Protein AF-A0AAD6XAU4-F1 (afdb_monomer)

Mean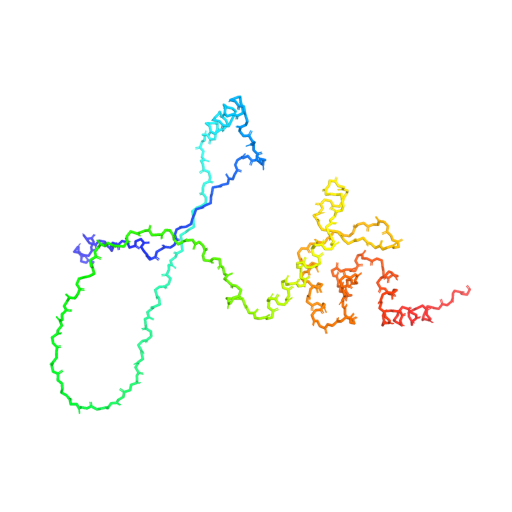 predicted aligned error: 19.57 Å

Structure (mmCIF, N/CA/C/O backbone):
data_AF-A0AAD6XAU4-F1
#
_entry.id   AF-A0AAD6XAU4-F1
#
loop_
_atom_site.group_PDB
_atom_site.id
_atom_site.type_symbol
_atom_site.label_atom_id
_atom_site.label_alt_id
_atom_site.label_comp_id
_atom_site.label_asym_id
_atom_site.label_entity_id
_atom_site.label_seq_id
_atom_site.pdbx_PDB_ins_code
_atom_site.Cartn_x
_atom_site.Cartn_y
_atom_site.Cartn_z
_atom_site.occupancy
_atom_site.B_iso_or_equiv
_atom_site.auth_seq_id
_atom_site.auth_comp_id
_atom_site.auth_asym_id
_atom_site.auth_atom_id
_atom_site.pdbx_PDB_model_num
ATOM 1 N N . VAL A 1 1 ? 43.020 -21.896 -30.825 1.00 57.62 1 VAL A N 1
ATOM 2 C CA . VAL A 1 1 ? 42.221 -20.645 -30.768 1.00 57.62 1 VAL A CA 1
ATOM 3 C C . VAL A 1 1 ? 42.833 -19.655 -31.754 1.00 57.62 1 VAL A C 1
ATOM 5 O O . VAL A 1 1 ? 44.036 -19.448 -31.690 1.00 57.62 1 VAL A O 1
ATOM 8 N N . LYS A 1 2 ? 42.078 -19.139 -32.735 1.00 71.00 2 LYS A N 1
ATOM 9 C CA . LYS A 1 2 ? 42.624 -18.243 -33.775 1.00 71.00 2 LYS A CA 1
ATOM 10 C C . LYS A 1 2 ? 42.877 -16.856 -33.171 1.00 71.00 2 LYS A C 1
ATOM 12 O O . LYS A 1 2 ? 41.942 -16.240 -32.671 1.00 71.00 2 LYS A O 1
ATOM 17 N N . ILE A 1 3 ? 44.117 -16.369 -33.236 1.00 78.00 3 ILE A N 1
ATOM 18 C CA . ILE A 1 3 ? 44.564 -15.082 -32.658 1.00 78.00 3 ILE A CA 1
ATOM 19 C C . ILE A 1 3 ? 43.710 -13.906 -33.167 1.00 78.00 3 ILE A C 1
ATOM 21 O O . ILE A 1 3 ? 43.433 -12.963 -32.437 1.00 78.00 3 ILE A O 1
ATOM 25 N N . THR A 1 4 ? 43.186 -14.006 -34.388 1.00 76.81 4 THR A N 1
ATOM 26 C CA . THR A 1 4 ? 42.281 -13.014 -34.982 1.00 76.81 4 THR A CA 1
ATOM 27 C C . THR A 1 4 ? 40.967 -12.818 -34.221 1.00 76.81 4 THR A C 1
ATOM 29 O O . THR A 1 4 ? 40.428 -11.716 -34.256 1.00 76.81 4 THR A O 1
ATOM 32 N N . ALA A 1 5 ? 40.463 -13.836 -33.515 1.00 70.06 5 ALA A N 1
ATOM 33 C CA . ALA A 1 5 ? 39.267 -13.715 -32.676 1.00 70.06 5 ALA A CA 1
ATOM 34 C C . ALA A 1 5 ? 39.566 -13.033 -31.329 1.00 70.06 5 ALA A C 1
ATOM 36 O O . ALA A 1 5 ? 38.719 -12.323 -30.801 1.00 70.06 5 ALA A O 1
ATOM 37 N N . ALA A 1 6 ? 40.786 -13.186 -30.801 1.00 73.81 6 ALA A N 1
ATOM 38 C CA . ALA A 1 6 ? 41.216 -12.506 -29.576 1.00 73.81 6 ALA A CA 1
ATOM 39 C C . ALA A 1 6 ? 41.420 -10.994 -29.783 1.00 73.81 6 ALA A C 1
ATOM 41 O O . ALA A 1 6 ? 41.264 -10.213 -28.851 1.00 73.81 6 ALA A O 1
ATOM 42 N N . LEU A 1 7 ? 41.729 -10.573 -31.014 1.00 85.44 7 LEU A N 1
ATOM 43 C CA . LEU A 1 7 ? 41.970 -9.168 -31.363 1.00 85.44 7 LEU A CA 1
ATOM 44 C C . LEU A 1 7 ? 40.689 -8.363 -31.650 1.00 85.44 7 LEU A C 1
ATOM 46 O O . LEU A 1 7 ? 40.774 -7.164 -31.907 1.00 85.44 7 LEU A O 1
ATOM 50 N N . LYS A 1 8 ? 39.507 -8.995 -31.634 1.00 83.00 8 LYS A N 1
ATOM 51 C CA . LYS A 1 8 ? 38.214 -8.331 -31.878 1.00 83.00 8 LYS A CA 1
ATOM 52 C C . LYS A 1 8 ? 37.169 -8.784 -30.855 1.00 83.00 8 LYS A C 1
ATOM 54 O O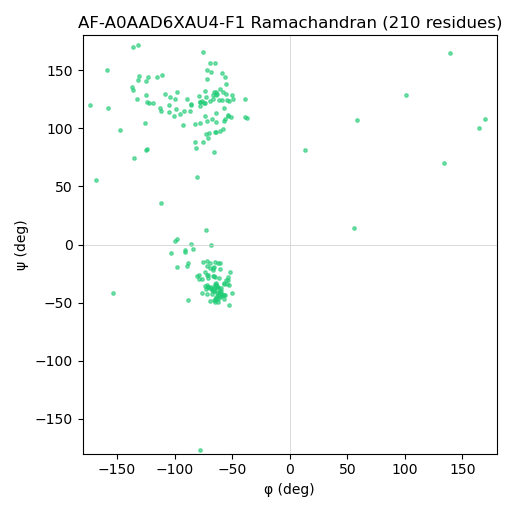 . LYS A 1 8 ? 36.299 -9.585 -31.200 1.00 83.00 8 LYS A O 1
ATOM 59 N N . PRO A 1 9 ? 37.247 -8.306 -29.602 1.00 83.75 9 PRO A N 1
ATOM 60 C CA . PRO A 1 9 ? 36.207 -8.584 -28.622 1.00 83.75 9 PRO A CA 1
ATOM 61 C C . PRO A 1 9 ? 34.854 -8.058 -29.119 1.00 83.75 9 PRO A C 1
ATOM 63 O O . PRO A 1 9 ? 34.785 -7.047 -29.822 1.00 83.75 9 PRO A O 1
ATOM 66 N N . ALA A 1 10 ? 33.777 -8.754 -28.753 1.00 82.19 10 ALA A N 1
ATOM 67 C CA . ALA A 1 10 ? 32.425 -8.290 -29.030 1.00 82.19 10 ALA A CA 1
ATOM 68 C C . ALA A 1 10 ? 32.222 -6.917 -28.374 1.00 82.19 10 ALA A C 1
ATOM 70 O O . ALA A 1 10 ? 32.452 -6.755 -27.175 1.00 82.19 10 ALA A O 1
ATOM 71 N N . GLN A 1 11 ? 31.829 -5.921 -29.169 1.00 86.31 11 GLN A N 1
ATOM 72 C CA . GLN A 1 11 ? 31.480 -4.609 -28.639 1.00 86.31 11 GLN A CA 1
ATOM 73 C C . GLN A 1 11 ? 30.138 -4.713 -27.920 1.00 86.31 11 GLN A C 1
ATOM 75 O O . GLN A 1 11 ? 29.164 -5.222 -28.472 1.00 86.31 11 GLN A O 1
ATOM 80 N N . LEU A 1 12 ? 30.111 -4.256 -26.672 1.00 84.75 12 LEU A N 1
ATOM 81 C CA . LEU A 1 12 ? 28.920 -4.265 -25.838 1.00 84.75 12 LEU A CA 1
ATOM 82 C C . LEU A 1 12 ? 28.001 -3.126 -26.292 1.00 84.75 12 LEU A C 1
ATOM 84 O O . LEU A 1 12 ? 28.426 -1.972 -26.345 1.00 84.75 12 LEU A O 1
ATOM 88 N N . ASN A 1 13 ? 26.763 -3.451 -26.654 1.00 89.19 13 ASN A N 1
ATOM 89 C CA . ASN A 1 13 ? 25.774 -2.455 -27.038 1.00 89.19 13 ASN A CA 1
ATOM 90 C C . ASN A 1 13 ? 24.967 -2.032 -25.805 1.00 89.19 13 ASN A C 1
ATOM 92 O O . ASN A 1 13 ? 24.245 -2.839 -25.226 1.00 89.19 13 ASN A O 1
ATOM 96 N N . PHE A 1 14 ? 25.085 -0.770 -25.390 1.00 87.38 14 PHE A N 1
ATOM 97 C CA . PHE A 1 14 ? 24.419 -0.264 -24.185 1.00 87.38 14 PHE A CA 1
ATOM 98 C C . PHE A 1 14 ? 22.890 -0.235 -24.302 1.00 87.38 14 PHE A C 1
ATOM 100 O O . PHE A 1 14 ? 22.207 -0.291 -23.282 1.00 87.38 14 PHE A O 1
ATOM 107 N N . ASP A 1 15 ? 22.349 -0.216 -25.522 1.00 89.75 15 ASP A N 1
ATOM 108 C CA . ASP A 1 15 ? 20.901 -0.207 -25.762 1.00 89.75 15 ASP A CA 1
ATOM 109 C C . ASP A 1 15 ? 20.208 -1.534 -25.394 1.00 89.75 15 ASP A C 1
ATOM 111 O O . ASP A 1 15 ? 18.979 -1.578 -25.225 1.00 89.75 15 ASP A O 1
ATOM 115 N N . ASP A 1 16 ? 20.991 -2.606 -25.237 1.00 89.44 16 ASP A N 1
ATOM 116 C CA . ASP A 1 16 ? 20.522 -3.940 -24.853 1.00 89.44 16 ASP A CA 1
ATOM 117 C C . ASP A 1 16 ? 20.405 -4.108 -23.330 1.00 89.44 16 ASP A C 1
ATOM 119 O O . ASP A 1 16 ? 20.003 -5.167 -22.848 1.00 89.44 16 ASP A O 1
ATOM 123 N N . TYR A 1 17 ? 20.715 -3.066 -22.554 1.00 89.88 17 TYR A N 1
ATOM 124 C CA . TYR A 1 17 ? 20.691 -3.103 -21.097 1.00 89.88 17 TYR A CA 1
ATOM 125 C C . TYR A 1 17 ? 19.795 -2.001 -20.533 1.00 89.88 17 TYR A C 1
ATOM 127 O O . TYR A 1 17 ? 19.771 -0.866 -21.005 1.00 89.88 17 TYR A O 1
ATOM 135 N N . ILE A 1 18 ? 19.061 -2.332 -19.477 1.00 89.38 18 ILE A N 1
ATOM 136 C CA . ILE A 1 18 ? 18.366 -1.370 -18.630 1.00 89.38 18 ILE A CA 1
ATOM 137 C C . ILE A 1 18 ? 19.230 -1.193 -17.389 1.00 89.38 18 ILE A C 1
ATOM 139 O O . ILE A 1 18 ? 19.375 -2.104 -16.577 1.00 89.38 18 ILE A O 1
ATOM 143 N N . ILE A 1 19 ? 19.830 -0.014 -17.263 1.00 91.38 19 ILE A N 1
ATOM 144 C CA . ILE A 1 19 ? 20.662 0.343 -16.118 1.00 91.38 19 ILE A CA 1
ATOM 145 C C . ILE A 1 19 ? 19.803 1.179 -15.175 1.00 91.38 19 ILE A C 1
ATOM 147 O O . ILE A 1 19 ? 19.361 2.272 -15.530 1.00 91.38 19 ILE A O 1
ATOM 151 N N . SER A 1 20 ? 19.568 0.671 -13.971 1.00 90.44 20 SER A N 1
ATOM 152 C CA . SER A 1 20 ? 18.918 1.409 -12.891 1.00 90.44 20 SER A CA 1
ATOM 153 C C . SER A 1 20 ? 19.892 1.603 -11.734 1.00 90.44 20 SER A C 1
ATOM 155 O O . SER A 1 20 ? 20.738 0.752 -11.460 1.00 90.44 20 SER A O 1
ATOM 157 N N . PHE A 1 21 ? 19.809 2.749 -11.063 1.00 91.38 21 PHE A N 1
ATOM 158 C CA . PHE A 1 21 ? 20.627 3.048 -9.894 1.00 91.38 21 PHE A CA 1
ATOM 159 C C . PHE A 1 21 ? 19.750 3.578 -8.764 1.00 91.38 21 PHE A C 1
ATOM 161 O O . PHE A 1 21 ? 18.800 4.328 -8.985 1.00 91.38 21 PHE A O 1
ATOM 168 N N . THR A 1 22 ? 20.061 3.178 -7.536 1.00 90.31 22 THR A N 1
ATOM 169 C CA . THR A 1 22 ? 19.399 3.650 -6.321 1.00 90.31 22 THR A CA 1
ATOM 170 C C . THR A 1 22 ? 20.446 4.259 -5.405 1.00 90.31 22 THR A C 1
ATOM 172 O O . THR A 1 22 ? 21.403 3.589 -5.011 1.00 90.31 22 THR A O 1
ATOM 175 N N . VAL A 1 23 ? 20.250 5.532 -5.063 1.00 86.81 23 VAL A N 1
ATOM 176 C CA . VAL A 1 23 ? 21.080 6.248 -4.094 1.00 86.81 23 VAL A CA 1
ATOM 177 C C . VAL A 1 23 ? 20.270 6.378 -2.802 1.00 86.81 23 VAL A C 1
ATOM 179 O O . VAL A 1 23 ? 19.233 7.044 -2.813 1.00 86.81 23 VAL A O 1
ATOM 182 N N . PRO A 1 24 ? 20.681 5.730 -1.700 1.00 83.12 24 PRO A N 1
ATOM 183 C CA . PRO A 1 24 ? 19.979 5.819 -0.433 1.00 83.12 24 PRO A CA 1
ATOM 184 C C . PRO A 1 24 ? 20.020 7.253 0.083 1.00 83.12 24 PRO A C 1
ATOM 186 O O . PRO A 1 24 ? 21.073 7.899 0.134 1.00 83.12 24 PRO A O 1
ATOM 189 N N . ARG A 1 25 ? 18.847 7.743 0.481 1.00 83.19 25 ARG A N 1
ATOM 190 C CA . ARG A 1 25 ? 18.690 9.072 1.057 1.00 83.19 25 ARG A CA 1
ATOM 191 C C . ARG A 1 25 ? 19.395 9.113 2.412 1.00 83.19 25 ARG A C 1
ATOM 193 O O . ARG A 1 25 ? 19.119 8.293 3.275 1.00 83.19 25 ARG A O 1
ATOM 200 N N . GLN A 1 26 ? 20.304 10.069 2.582 1.00 78.50 26 GLN A N 1
ATOM 201 C CA . GLN A 1 26 ? 21.095 10.216 3.813 1.00 78.50 26 GLN A CA 1
ATOM 202 C C . GLN A 1 26 ? 20.409 11.084 4.872 1.00 78.50 26 GLN A C 1
ATOM 204 O O . GLN A 1 26 ? 20.803 11.077 6.030 1.00 78.50 26 GLN A O 1
ATOM 209 N N . LEU A 1 27 ? 19.393 11.847 4.468 1.00 80.50 27 LEU A N 1
ATOM 210 C CA . LEU A 1 27 ? 18.566 12.642 5.366 1.00 80.50 27 LEU A CA 1
ATOM 211 C C . LEU A 1 27 ? 17.223 11.938 5.530 1.00 80.50 27 LEU A C 1
ATOM 213 O O . LEU A 1 27 ? 16.514 11.752 4.538 1.00 80.50 27 LEU A O 1
ATOM 217 N N . SER A 1 28 ? 16.889 11.570 6.764 1.00 78.75 28 SER A N 1
ATOM 218 C CA . SER A 1 28 ? 15.605 10.957 7.116 1.00 78.75 28 SER A CA 1
ATOM 219 C C . SER A 1 28 ? 14.443 11.886 6.765 1.00 78.75 28 SER A C 1
ATOM 221 O O . SER A 1 28 ? 13.485 11.468 6.117 1.00 78.75 28 SER A O 1
ATOM 223 N N . ASP A 1 29 ? 14.603 13.178 7.067 1.00 84.81 29 ASP A N 1
ATOM 224 C CA . ASP A 1 29 ? 13.541 14.169 6.931 1.00 84.81 29 ASP A CA 1
ATOM 225 C C . ASP A 1 29 ? 13.804 15.177 5.798 1.00 84.81 29 ASP A C 1
ATOM 227 O O . ASP A 1 29 ? 14.950 15.556 5.516 1.00 84.81 29 ASP A O 1
ATOM 231 N N . PRO A 1 30 ? 12.751 15.645 5.104 1.00 84.69 30 PRO A N 1
ATOM 232 C CA . PRO A 1 30 ? 12.856 16.740 4.147 1.00 84.69 30 PRO A CA 1
ATOM 233 C C . PRO A 1 30 ? 13.182 18.062 4.852 1.00 84.69 30 PRO A C 1
ATOM 235 O O . PRO A 1 30 ? 12.336 18.678 5.493 1.00 84.69 30 PRO A O 1
ATOM 238 N N . ILE A 1 31 ? 14.420 18.533 4.686 1.00 87.31 31 ILE A N 1
ATOM 239 C CA . ILE A 1 31 ? 14.833 19.863 5.139 1.00 87.31 31 ILE A CA 1
ATOM 240 C C . ILE A 1 31 ? 14.330 20.918 4.150 1.00 87.31 31 ILE A C 1
ATOM 242 O O . ILE A 1 31 ? 14.681 20.907 2.971 1.00 87.31 31 ILE A O 1
ATOM 246 N N . GLN A 1 32 ? 13.546 21.872 4.649 1.00 90.69 32 GLN A N 1
ATOM 247 C CA . GLN A 1 32 ? 13.165 23.066 3.895 1.00 90.69 32 GLN A CA 1
ATOM 248 C C . GLN A 1 32 ? 14.318 24.079 3.890 1.00 90.69 32 GLN A C 1
ATOM 250 O O . GLN A 1 32 ? 14.765 24.525 4.952 1.00 90.69 32 GLN A O 1
ATOM 255 N N . LEU A 1 33 ? 14.782 24.471 2.701 1.00 91.06 33 LEU A N 1
ATOM 256 C CA . LEU A 1 33 ? 15.897 25.404 2.487 1.00 91.06 33 LEU A CA 1
ATOM 257 C C . LEU A 1 33 ? 15.464 26.873 2.637 1.00 91.06 33 LEU A C 1
ATOM 259 O O . LEU A 1 33 ? 15.598 27.670 1.717 1.00 91.06 33 LEU A O 1
ATOM 263 N N . THR A 1 34 ? 14.920 27.233 3.798 1.00 94.81 34 THR A N 1
ATOM 264 C CA . THR A 1 34 ? 14.462 28.609 4.066 1.00 94.81 34 THR A CA 1
ATOM 265 C C . THR A 1 34 ? 15.600 29.555 4.455 1.00 94.81 34 THR A C 1
ATOM 267 O O . THR A 1 34 ? 15.495 30.757 4.241 1.00 94.81 34 THR A O 1
ATOM 270 N N . ASN A 1 35 ? 16.682 29.026 5.040 1.00 95.56 35 ASN A N 1
ATOM 271 C CA . ASN A 1 35 ? 17.755 29.816 5.645 1.00 95.56 35 ASN A CA 1
ATOM 272 C C . ASN A 1 35 ? 19.122 29.324 5.152 1.00 95.56 35 ASN A C 1
ATOM 274 O O . ASN A 1 35 ? 19.339 28.115 5.038 1.00 95.56 35 ASN A O 1
ATOM 278 N N . ASP A 1 36 ? 20.072 30.245 4.981 1.00 95.50 36 ASP A N 1
ATOM 279 C CA . ASP A 1 36 ? 21.451 29.940 4.562 1.00 95.50 36 ASP A CA 1
ATOM 280 C C . ASP A 1 36 ? 22.154 28.953 5.516 1.00 95.50 36 ASP A C 1
ATOM 282 O O . ASP A 1 36 ? 22.883 28.057 5.094 1.00 95.50 36 ASP A O 1
ATOM 286 N N . SER A 1 37 ? 21.847 29.020 6.814 1.00 93.75 37 SER A N 1
ATOM 287 C CA . SER A 1 37 ? 22.370 28.078 7.811 1.00 93.75 37 SER A CA 1
ATOM 288 C C . SER A 1 37 ? 21.949 26.629 7.541 1.00 93.75 37 SER A C 1
ATOM 290 O O . SER A 1 37 ? 22.746 25.711 7.729 1.00 93.75 37 SER A O 1
ATOM 292 N N . LYS A 1 38 ? 20.714 26.405 7.065 1.00 91.06 38 LYS A N 1
ATOM 293 C CA . LYS A 1 38 ? 20.225 25.060 6.712 1.00 91.06 38 LYS A CA 1
ATOM 294 C C . LYS A 1 38 ? 20.893 24.545 5.438 1.00 91.06 38 LYS A C 1
ATOM 296 O O . LYS A 1 38 ? 21.167 23.353 5.333 1.00 91.06 38 LYS A O 1
ATOM 301 N N . TYR A 1 39 ? 21.182 25.442 4.496 1.00 93.38 39 TYR A N 1
ATOM 302 C CA . TYR A 1 39 ? 21.930 25.106 3.289 1.00 93.38 39 TYR A CA 1
ATOM 303 C C . TYR A 1 39 ? 23.370 24.691 3.620 1.00 93.38 39 TYR A C 1
ATOM 305 O O . TYR A 1 39 ? 23.804 23.619 3.205 1.00 93.38 39 TYR A O 1
ATOM 313 N N . LYS A 1 40 ? 24.077 25.467 4.452 1.00 95.00 40 LYS A N 1
ATOM 314 C CA . LYS A 1 40 ? 25.424 25.114 4.935 1.00 95.00 40 LYS A CA 1
ATOM 315 C C . LYS A 1 40 ? 25.442 23.777 5.671 1.00 95.00 40 LYS A C 1
ATOM 317 O O . LYS A 1 40 ? 26.289 22.942 5.379 1.00 95.00 40 LYS A O 1
ATOM 322 N N . TYR A 1 41 ? 24.457 23.533 6.537 1.00 91.31 41 TYR A N 1
ATOM 323 C CA . TYR A 1 41 ? 24.292 22.239 7.202 1.00 91.31 41 TYR A CA 1
ATOM 324 C C . TYR A 1 41 ? 24.157 21.079 6.201 1.00 91.31 41 TYR A C 1
ATOM 326 O O . TYR A 1 41 ? 24.802 20.046 6.370 1.00 91.31 41 TYR A O 1
ATOM 334 N N . LEU A 1 42 ? 23.366 21.252 5.134 1.00 90.75 42 LEU A N 1
ATOM 335 C CA . LEU A 1 42 ? 23.205 20.242 4.086 1.00 90.75 42 LEU A CA 1
ATOM 336 C C . LEU A 1 42 ? 24.523 19.983 3.346 1.00 90.75 42 LEU A C 1
ATOM 338 O O . LEU A 1 42 ? 24.878 18.824 3.137 1.00 90.75 42 LEU A O 1
ATOM 342 N N . VAL A 1 43 ? 25.257 21.037 2.982 1.00 90.31 43 VAL A N 1
ATOM 343 C CA . VAL A 1 43 ? 26.553 20.931 2.290 1.00 90.31 43 VAL A CA 1
ATOM 344 C C . VAL A 1 43 ? 27.593 20.239 3.172 1.00 90.31 43 VAL A C 1
ATOM 346 O O . VAL A 1 43 ? 28.250 19.302 2.719 1.00 90.31 43 VAL A O 1
ATOM 349 N N . ASP A 1 44 ? 27.696 20.618 4.444 1.00 90.75 44 ASP A N 1
ATOM 350 C CA . ASP A 1 44 ? 28.621 19.990 5.391 1.00 90.75 44 ASP A CA 1
ATOM 351 C C . ASP A 1 44 ? 28.275 18.517 5.623 1.00 90.75 44 ASP A C 1
ATOM 353 O O . ASP A 1 44 ? 29.163 17.660 5.648 1.00 90.75 44 ASP A O 1
ATOM 357 N N . HIS A 1 45 ? 26.986 18.195 5.756 1.00 85.94 45 HIS A N 1
ATOM 358 C CA . HIS A 1 45 ? 26.535 16.813 5.886 1.00 85.94 45 HIS A CA 1
ATOM 359 C C . HIS A 1 45 ? 26.810 16.015 4.605 1.00 85.94 45 HIS A C 1
ATOM 361 O O . HIS A 1 45 ? 27.231 14.863 4.684 1.00 85.94 45 HIS A O 1
ATOM 367 N N . ALA A 1 46 ? 26.653 16.629 3.428 1.00 83.69 46 ALA A N 1
ATOM 368 C CA . ALA A 1 46 ? 26.966 16.004 2.148 1.00 83.69 46 ALA A CA 1
ATOM 369 C C . ALA A 1 46 ? 28.468 15.698 1.998 1.00 83.69 46 ALA A C 1
ATOM 371 O O . ALA A 1 46 ? 28.848 14.628 1.521 1.00 83.69 46 ALA A O 1
ATOM 372 N N . LEU A 1 47 ? 29.334 16.609 2.448 1.00 84.31 47 LEU A N 1
ATOM 373 C CA . LEU A 1 47 ? 30.789 16.442 2.404 1.00 84.31 47 LEU A CA 1
ATOM 374 C C . LEU A 1 47 ? 31.298 15.392 3.403 1.00 84.31 47 LEU A C 1
ATOM 376 O O . LEU A 1 47 ? 32.300 14.727 3.125 1.00 84.31 47 LEU A O 1
ATOM 380 N N . LYS A 1 48 ? 30.597 15.199 4.527 1.00 81.12 48 LYS A N 1
ATOM 381 C CA . LYS A 1 48 ? 30.902 14.167 5.535 1.00 81.12 48 LYS A CA 1
ATOM 382 C C . LYS A 1 48 ? 30.589 12.738 5.085 1.00 81.12 48 LYS A C 1
ATOM 384 O O . LYS A 1 48 ? 31.107 11.805 5.684 1.00 81.12 48 LYS A O 1
ATOM 389 N N . ILE A 1 49 ? 29.832 12.543 4.001 1.00 75.06 49 ILE A N 1
ATOM 390 C CA . ILE A 1 49 ? 29.527 11.211 3.428 1.00 75.06 49 ILE A CA 1
ATOM 391 C C . ILE A 1 49 ? 30.781 10.539 2.815 1.00 75.06 49 ILE A C 1
ATOM 393 O O . ILE A 1 49 ? 30.738 9.409 2.324 1.00 75.06 49 ILE A O 1
ATOM 397 N N . LYS A 1 50 ? 31.947 11.192 2.850 1.00 66.00 50 LYS A N 1
ATOM 398 C CA . LYS A 1 50 ? 33.191 10.648 2.304 1.00 66.00 50 LYS A CA 1
ATOM 399 C C . LYS A 1 50 ? 33.741 9.473 3.120 1.00 66.00 50 LYS A C 1
ATOM 401 O O . LYS A 1 50 ? 34.530 9.652 4.039 1.00 66.00 50 LYS A O 1
ATOM 406 N N . ALA A 1 51 ? 33.408 8.272 2.655 1.00 62.81 51 ALA A N 1
ATOM 407 C CA . ALA A 1 51 ? 34.386 7.203 2.440 1.00 62.81 51 ALA A CA 1
ATOM 408 C C . ALA A 1 51 ? 33.905 6.234 1.350 1.00 62.81 51 ALA A C 1
ATOM 410 O O . ALA A 1 51 ? 34.684 5.895 0.472 1.00 62.81 51 ALA A O 1
ATOM 411 N N . ASN A 1 52 ? 32.617 5.863 1.342 1.00 69.38 52 ASN A N 1
ATOM 412 C CA . ASN A 1 52 ? 32.040 4.945 0.354 1.00 69.38 52 ASN A CA 1
ATOM 413 C C . ASN A 1 52 ? 30.573 5.311 0.059 1.00 69.38 52 ASN A C 1
ATOM 415 O O . ASN A 1 52 ? 29.691 4.929 0.833 1.00 69.38 52 ASN A O 1
ATOM 419 N N . PRO A 1 53 ? 30.267 6.044 -1.029 1.00 74.25 53 PRO A N 1
ATOM 420 C CA . PRO A 1 53 ? 28.883 6.244 -1.440 1.00 74.25 53 PRO A CA 1
ATOM 421 C C . PRO A 1 53 ? 28.277 4.889 -1.820 1.00 74.25 53 PRO A C 1
ATOM 423 O O . PRO A 1 53 ? 28.691 4.252 -2.786 1.00 74.25 53 PRO A O 1
ATOM 426 N N . ASN A 1 54 ? 27.303 4.431 -1.037 1.00 78.06 54 ASN A N 1
ATOM 427 C CA . ASN A 1 54 ? 26.647 3.154 -1.278 1.00 78.06 54 ASN A CA 1
ATOM 428 C C . ASN A 1 54 ? 25.559 3.347 -2.341 1.00 78.06 54 ASN A C 1
ATOM 430 O O . ASN A 1 54 ? 24.426 3.683 -2.014 1.00 78.06 54 ASN A O 1
ATOM 434 N N . ALA A 1 55 ? 25.915 3.219 -3.618 1.00 85.25 55 ALA A N 1
ATOM 435 C CA . ALA A 1 55 ? 24.957 3.228 -4.717 1.00 85.25 55 ALA A CA 1
ATOM 436 C C . ALA A 1 55 ? 24.680 1.789 -5.156 1.00 85.25 55 ALA A C 1
ATOM 438 O O . ALA A 1 55 ? 25.597 1.049 -5.512 1.00 85.25 55 ALA A O 1
ATOM 439 N N . LYS A 1 56 ? 23.407 1.394 -5.168 1.00 87.94 56 LYS A N 1
ATOM 440 C CA . LYS A 1 56 ? 23.003 0.103 -5.726 1.00 87.94 56 LYS A CA 1
ATOM 441 C C . LYS A 1 56 ? 22.768 0.285 -7.219 1.00 87.94 56 LYS A C 1
ATOM 443 O O . LYS A 1 56 ? 21.852 1.008 -7.599 1.00 87.94 56 LYS A O 1
ATOM 448 N N . ILE A 1 57 ? 23.577 -0.364 -8.049 1.00 91.06 57 ILE A N 1
ATOM 449 C CA . ILE A 1 57 ? 23.404 -0.386 -9.506 1.00 91.06 57 ILE A CA 1
ATOM 450 C C . ILE A 1 57 ? 22.828 -1.749 -9.886 1.00 91.06 57 ILE A C 1
ATOM 452 O O . ILE A 1 57 ? 23.374 -2.782 -9.502 1.00 91.06 57 ILE A O 1
ATOM 456 N N . VAL A 1 58 ? 21.720 -1.754 -10.620 1.00 91.12 58 VAL A N 1
ATOM 457 C CA . VAL A 1 58 ? 21.079 -2.960 -11.148 1.00 91.12 58 VAL A CA 1
ATOM 458 C C . VAL A 1 58 ? 21.079 -2.862 -12.670 1.00 91.12 58 VAL A C 1
ATOM 460 O O . VAL A 1 58 ? 20.559 -1.901 -13.237 1.00 91.12 58 VAL A O 1
ATOM 463 N N . ILE A 1 59 ? 21.698 -3.846 -13.321 1.00 92.94 59 ILE A N 1
ATOM 464 C CA . ILE A 1 59 ? 21.804 -3.941 -14.778 1.00 92.94 59 ILE A CA 1
ATOM 465 C C . ILE A 1 59 ? 20.964 -5.134 -15.221 1.00 92.94 59 ILE A C 1
ATOM 467 O O . ILE A 1 59 ? 21.282 -6.275 -14.891 1.00 92.94 59 ILE A O 1
ATOM 471 N N . GLU A 1 60 ? 19.903 -4.873 -15.974 1.00 90.06 60 GLU A N 1
ATOM 472 C CA . GLU A 1 60 ? 19.024 -5.901 -16.526 1.00 90.06 60 GLU A CA 1
ATOM 473 C C . GLU A 1 60 ? 19.247 -6.014 -18.034 1.00 90.06 60 GLU A C 1
ATOM 475 O O . GLU A 1 60 ? 19.226 -5.014 -18.750 1.00 90.06 60 GLU A O 1
ATOM 480 N N . VAL A 1 61 ? 19.458 -7.232 -18.538 1.00 90.94 61 VAL A N 1
ATOM 481 C CA . VAL A 1 61 ? 19.538 -7.475 -19.983 1.00 90.94 61 VAL A CA 1
ATOM 482 C C . VAL A 1 61 ? 18.132 -7.380 -20.556 1.00 90.94 61 VAL A C 1
ATOM 484 O O . VAL A 1 61 ? 17.226 -8.125 -20.174 1.00 90.94 61 VAL A O 1
ATOM 487 N N . LYS A 1 62 ? 17.942 -6.47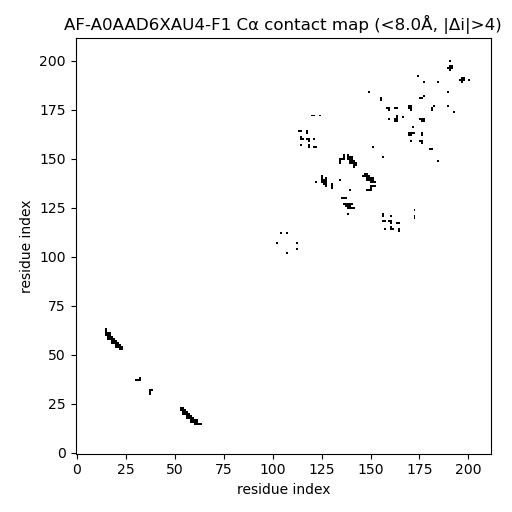1 -21.502 1.00 88.25 62 LYS A N 1
ATOM 488 C CA . LYS A 1 62 ? 16.698 -6.338 -22.241 1.00 88.25 62 LYS A CA 1
ATOM 489 C C . LYS A 1 62 ? 16.599 -7.533 -23.182 1.00 88.25 62 LYS A C 1
ATOM 491 O O . LYS A 1 62 ? 17.319 -7.608 -24.171 1.00 88.25 62 LYS A O 1
ATOM 496 N N . ALA A 1 63 ? 15.721 -8.484 -22.869 1.00 75.94 63 ALA A N 1
ATOM 497 C CA . ALA A 1 63 ? 15.489 -9.631 -23.737 1.00 75.94 63 ALA A CA 1
ATOM 498 C C . ALA A 1 63 ? 15.087 -9.135 -25.135 1.00 75.94 63 ALA A C 1
ATOM 500 O O . ALA A 1 63 ? 13.990 -8.602 -25.334 1.00 75.94 63 ALA A O 1
ATOM 501 N N . VAL A 1 64 ? 15.997 -9.281 -26.100 1.00 72.25 64 VAL A N 1
ATOM 502 C CA . VAL A 1 64 ? 15.702 -9.059 -27.511 1.00 72.25 64 VAL A CA 1
ATOM 503 C C . VAL A 1 64 ? 14.677 -10.119 -27.878 1.00 72.25 64 VAL A C 1
ATOM 505 O O . VAL A 1 64 ? 14.996 -11.302 -27.973 1.00 72.25 64 VAL A O 1
ATOM 508 N N . ARG A 1 65 ? 13.418 -9.703 -28.033 1.00 59.22 65 ARG A N 1
ATOM 509 C CA . ARG A 1 65 ? 12.412 -10.544 -28.673 1.00 59.22 65 ARG A CA 1
ATOM 510 C C . ARG A 1 65 ? 12.883 -10.733 -30.105 1.00 59.22 65 ARG A C 1
ATOM 512 O O . ARG A 1 65 ? 12.700 -9.843 -30.934 1.00 59.22 65 ARG A O 1
ATOM 519 N N . LEU A 1 66 ? 13.549 -11.852 -30.371 1.00 59.47 66 LEU A N 1
ATOM 520 C CA . LEU A 1 66 ? 13.723 -12.304 -31.738 1.00 59.47 66 LEU A CA 1
ATOM 521 C C . LEU A 1 66 ? 12.312 -12.401 -32.330 1.00 59.47 66 LEU A C 1
ATOM 523 O O . LEU A 1 66 ? 11.429 -12.952 -31.667 1.00 59.47 66 LEU A O 1
ATOM 527 N N . PRO A 1 67 ? 12.058 -11.815 -33.510 1.00 56.16 67 PRO A N 1
ATOM 528 C CA . PRO A 1 67 ? 10.818 -12.093 -34.206 1.00 56.16 67 PRO A CA 1
ATOM 529 C C . PRO A 1 67 ? 10.771 -13.607 -34.404 1.00 56.16 67 PRO A C 1
ATOM 531 O O . PRO A 1 67 ? 11.664 -14.177 -35.029 1.00 56.16 67 PRO A O 1
ATOM 534 N N . GLU A 1 68 ? 9.777 -14.260 -33.805 1.00 54.66 68 GLU A N 1
ATOM 535 C CA . GLU A 1 68 ? 9.455 -15.644 -34.121 1.00 54.66 68 GLU A CA 1
ATOM 536 C C . GLU A 1 68 ? 9.268 -15.703 -35.636 1.00 54.66 68 GLU A C 1
ATOM 538 O O . GLU A 1 68 ? 8.354 -15.083 -36.190 1.00 54.66 68 GLU A O 1
ATOM 543 N N . ASN A 1 69 ? 10.200 -16.372 -36.317 1.00 50.97 69 ASN A N 1
ATOM 544 C CA . ASN A 1 69 ? 10.054 -16.692 -37.722 1.00 50.97 69 ASN A CA 1
ATOM 545 C C . ASN A 1 69 ? 8.760 -17.493 -37.845 1.00 50.97 69 ASN A C 1
ATOM 547 O O . ASN A 1 69 ? 8.692 -18.652 -37.442 1.00 50.97 69 ASN A O 1
ATOM 551 N N . LYS A 1 70 ? 7.724 -16.852 -38.391 1.00 53.03 70 LYS A N 1
ATOM 552 C CA . LYS A 1 70 ? 6.560 -17.533 -38.944 1.00 53.03 70 LYS A CA 1
ATOM 553 C C . LYS A 1 70 ? 7.031 -18.324 -40.162 1.00 53.03 70 LYS A C 1
ATOM 555 O O . LYS A 1 70 ? 6.903 -17.878 -41.298 1.00 53.03 70 LYS A O 1
ATOM 560 N N . GLU A 1 71 ? 7.626 -19.481 -39.914 1.00 53.62 71 GLU A N 1
ATOM 561 C CA . GLU A 1 71 ? 7.704 -20.558 -40.889 1.00 53.62 71 GLU A CA 1
ATOM 562 C C . GLU A 1 71 ? 6.292 -21.128 -41.010 1.00 53.62 71 GLU A C 1
ATOM 564 O O . GLU A 1 71 ? 5.873 -21.914 -40.167 1.00 53.62 71 GLU A O 1
ATOM 569 N N . ASN A 1 72 ? 5.514 -20.588 -41.955 1.00 52.44 72 ASN A N 1
ATOM 570 C CA . ASN A 1 72 ? 4.470 -21.267 -42.732 1.00 52.44 72 ASN A CA 1
ATOM 571 C C . ASN A 1 72 ? 3.574 -20.223 -43.409 1.00 52.44 72 ASN A C 1
ATOM 573 O O . ASN A 1 72 ? 2.662 -19.687 -42.791 1.00 52.44 72 ASN A O 1
ATOM 577 N N . GLU A 1 73 ? 3.816 -19.979 -44.694 1.00 45.25 73 GLU A N 1
ATOM 578 C CA . GLU A 1 73 ? 2.762 -20.113 -45.701 1.00 45.25 73 GLU A CA 1
ATOM 579 C C . GLU A 1 73 ? 3.413 -20.309 -47.074 1.00 45.25 73 GLU A C 1
ATOM 581 O O . GLU A 1 73 ? 4.207 -19.494 -47.548 1.00 45.25 73 GLU A O 1
ATOM 586 N N . MET A 1 74 ? 3.126 -21.474 -47.653 1.00 46.28 74 MET A N 1
ATOM 587 C CA . MET A 1 74 ? 3.431 -21.815 -49.031 1.00 46.28 74 MET A CA 1
ATOM 588 C C . MET A 1 74 ? 2.512 -21.043 -49.982 1.00 46.28 74 MET A C 1
ATOM 590 O O . MET A 1 74 ? 1.329 -20.866 -49.714 1.00 46.28 74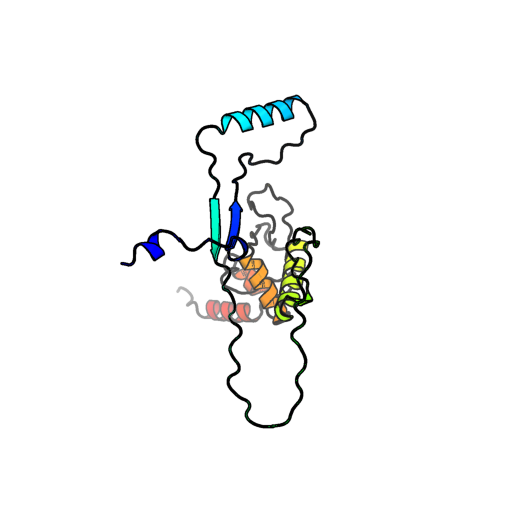 MET A O 1
ATOM 594 N N . ASP A 1 75 ? 3.089 -20.796 -51.155 1.00 42.94 75 ASP A N 1
ATOM 595 C CA . ASP A 1 75 ? 2.469 -20.809 -52.482 1.00 42.94 75 ASP A CA 1
ATOM 596 C C . ASP A 1 75 ? 2.081 -19.470 -53.132 1.00 42.94 75 ASP A C 1
ATOM 598 O O . ASP A 1 75 ? 1.383 -18.631 -52.567 1.00 42.94 75 ASP A O 1
ATOM 602 N N . GLY A 1 76 ? 2.545 -19.297 -54.379 1.00 38.66 76 GLY A N 1
ATOM 603 C CA . GLY A 1 76 ? 2.158 -18.188 -55.256 1.00 38.66 76 GLY A CA 1
ATOM 604 C C . GLY A 1 76 ? 3.294 -17.467 -55.991 1.00 38.66 76 GLY A C 1
ATOM 605 O O . GLY A 1 76 ? 3.574 -16.296 -55.738 1.00 38.66 76 GLY A O 1
ATOM 606 N N . GLU A 1 77 ? 3.918 -18.132 -56.964 1.00 48.38 77 GLU A N 1
ATOM 607 C CA . GLU A 1 77 ? 4.725 -17.503 -58.019 1.00 48.38 77 GLU A CA 1
ATOM 608 C C . GLU A 1 77 ? 3.959 -16.381 -58.760 1.00 48.38 77 GLU A C 1
ATOM 610 O O . GLU A 1 77 ? 2.931 -16.640 -59.384 1.00 48.38 77 GLU A O 1
ATOM 615 N N . LYS A 1 78 ? 4.514 -15.156 -58.794 1.00 41.16 78 LYS A N 1
ATOM 616 C CA . LYS A 1 78 ? 4.933 -14.440 -60.030 1.00 41.16 78 LYS A CA 1
ATOM 617 C C . LYS A 1 78 ? 5.292 -12.966 -59.773 1.00 41.16 78 LYS A C 1
ATOM 619 O O . LYS A 1 78 ? 4.440 -12.102 -59.623 1.00 41.16 78 LYS A O 1
ATOM 624 N N . GLY A 1 79 ? 6.596 -12.691 -59.856 1.00 40.50 79 GLY A N 1
ATOM 625 C CA . GLY A 1 79 ? 7.189 -11.556 -60.576 1.00 40.50 79 GLY A CA 1
ATOM 626 C C . GLY A 1 79 ? 6.797 -10.116 -60.212 1.00 40.50 79 GLY A C 1
ATOM 627 O O . GLY A 1 79 ? 5.808 -9.595 -60.714 1.00 40.50 79 GLY A O 1
ATOM 628 N N . LYS A 1 80 ? 7.723 -9.397 -59.558 1.00 40.12 80 LYS A N 1
ATOM 629 C CA . LYS A 1 80 ? 8.311 -8.136 -60.072 1.00 40.12 80 LYS A CA 1
ATOM 630 C C . LYS A 1 80 ? 9.455 -7.652 -59.170 1.00 40.12 80 LYS A C 1
ATOM 632 O O . LYS A 1 80 ? 9.263 -7.353 -57.998 1.00 40.12 80 LYS A O 1
ATOM 637 N N . LYS A 1 81 ? 10.651 -7.538 -59.764 1.00 48.22 81 LYS A N 1
ATOM 638 C CA . LYS A 1 81 ? 11.806 -6.786 -59.245 1.00 48.22 81 LYS A CA 1
ATOM 639 C C . LYS A 1 81 ? 11.365 -5.379 -58.825 1.00 48.22 81 LYS A C 1
ATOM 641 O O . LYS A 1 81 ? 10.878 -4.632 -59.673 1.00 48.22 81 LYS A O 1
ATOM 646 N N . ARG A 1 82 ? 11.627 -4.987 -57.576 1.00 44.59 82 ARG A N 1
ATOM 647 C CA . ARG A 1 82 ? 11.798 -3.580 -57.190 1.00 44.59 82 ARG A CA 1
ATOM 648 C C . ARG A 1 82 ? 12.990 -3.439 -56.250 1.00 44.59 82 ARG A C 1
ATOM 650 O O . ARG A 1 82 ? 13.196 -4.249 -55.350 1.00 44.59 82 ARG A O 1
ATOM 657 N N . GLU A 1 83 ? 13.804 -2.446 -56.576 1.00 43.91 83 GLU A N 1
ATOM 658 C CA . GLU A 1 83 ? 15.084 -2.101 -55.976 1.00 43.91 83 GLU A CA 1
ATOM 659 C C . GLU A 1 83 ? 15.012 -1.861 -54.470 1.00 43.91 83 GLU A C 1
ATOM 661 O O . GLU A 1 83 ? 14.074 -1.274 -53.935 1.00 43.91 83 GLU A O 1
ATOM 666 N N . LYS A 1 84 ? 16.088 -2.277 -53.799 1.00 42.94 84 LYS A N 1
ATOM 667 C CA . LYS A 1 84 ? 16.394 -1.938 -52.415 1.00 42.94 84 LYS A CA 1
ATOM 668 C C . LYS A 1 84 ? 16.844 -0.479 -52.344 1.00 42.94 84 LYS A C 1
ATOM 670 O O . LYS A 1 84 ? 18.033 -0.194 -52.487 1.00 42.94 84 LYS A O 1
ATOM 675 N N . THR A 1 85 ? 15.930 0.438 -52.049 1.00 38.59 85 THR A N 1
ATOM 676 C CA . THR A 1 85 ? 16.313 1.782 -51.608 1.00 38.59 85 THR A CA 1
ATOM 677 C C . THR A 1 85 ? 16.726 1.709 -50.139 1.00 38.59 85 THR A C 1
ATOM 679 O O . THR A 1 85 ? 15.896 1.571 -49.242 1.00 38.59 85 THR A O 1
ATOM 682 N N . LYS A 1 86 ? 18.041 1.768 -49.891 1.00 45.72 86 LYS A N 1
ATOM 683 C CA . LYS A 1 86 ? 18.634 2.013 -48.569 1.00 45.72 86 LYS A CA 1
ATOM 684 C C . LYS A 1 86 ? 18.111 3.349 -48.032 1.00 45.72 86 LYS A C 1
ATOM 686 O O . LYS A 1 86 ? 18.641 4.400 -48.384 1.00 45.72 86 LYS A O 1
ATOM 691 N N . VAL A 1 87 ? 17.118 3.315 -47.150 1.00 39.62 87 VAL A N 1
ATOM 692 C CA . VAL A 1 87 ? 16.795 4.462 -46.297 1.00 39.62 87 VAL A CA 1
ATOM 693 C C . VAL A 1 87 ? 17.751 4.414 -45.109 1.00 39.62 87 VAL A C 1
ATOM 695 O O . VAL A 1 87 ? 17.625 3.574 -44.220 1.00 39.62 87 VAL A O 1
ATOM 698 N N . LYS A 1 88 ? 18.760 5.288 -45.132 1.00 41.34 88 LYS A N 1
ATOM 699 C CA . LYS A 1 88 ? 19.535 5.646 -43.939 1.00 41.34 88 LYS A CA 1
ATOM 700 C C . LYS A 1 88 ? 18.554 6.288 -42.946 1.00 41.34 88 LYS A C 1
ATOM 702 O O . LYS A 1 88 ? 17.915 7.262 -43.344 1.00 41.34 88 LYS A O 1
ATOM 707 N N . PRO A 1 89 ? 18.406 5.813 -41.697 1.00 37.78 89 PRO A N 1
ATOM 708 C CA . PRO A 1 89 ? 17.686 6.590 -40.706 1.00 37.78 89 PRO A CA 1
ATOM 709 C C . PRO A 1 89 ? 18.599 7.746 -40.303 1.00 37.78 89 PRO A C 1
ATOM 711 O O . PRO A 1 89 ? 19.673 7.551 -39.732 1.00 37.78 89 PRO A O 1
ATOM 714 N N . THR A 1 90 ? 18.205 8.949 -40.703 1.00 39.53 90 THR A N 1
ATOM 715 C CA . THR A 1 90 ? 18.822 10.191 -40.269 1.00 39.53 90 THR A CA 1
ATOM 716 C C . THR A 1 90 ? 18.706 10.329 -38.757 1.00 39.53 90 THR A C 1
ATOM 718 O O . THR A 1 90 ? 17.676 10.082 -38.128 1.00 39.53 90 THR A O 1
ATOM 721 N N . LEU A 1 91 ? 19.850 10.698 -38.214 1.00 46.03 91 LEU A N 1
ATOM 722 C CA . LEU A 1 91 ? 20.186 10.959 -36.836 1.00 46.03 91 LEU A CA 1
ATOM 723 C C . LEU A 1 91 ? 19.583 12.323 -36.484 1.00 46.03 91 LEU A C 1
ATOM 725 O O . LEU A 1 91 ? 20.224 13.324 -36.740 1.00 46.03 91 LEU A O 1
ATOM 729 N N . ASP A 1 92 ? 18.322 12.361 -36.035 1.00 39.28 92 ASP A N 1
ATOM 730 C CA . ASP A 1 92 ? 17.706 13.569 -35.445 1.00 39.28 92 ASP A CA 1
ATOM 731 C C . ASP A 1 92 ? 16.359 13.280 -34.753 1.00 39.28 92 ASP A C 1
ATOM 733 O O . ASP A 1 92 ? 15.311 13.871 -35.022 1.00 39.28 92 ASP A O 1
ATOM 737 N N . ARG A 1 93 ? 16.361 12.346 -33.798 1.00 45.44 93 ARG A N 1
ATOM 738 C CA . ARG A 1 93 ? 15.337 12.345 -32.743 1.00 45.44 93 ARG A CA 1
ATOM 739 C C . ARG A 1 93 ? 16.015 12.387 -31.392 1.00 45.44 93 ARG A C 1
ATOM 741 O O . ARG A 1 93 ? 16.208 11.370 -30.735 1.00 45.44 93 ARG A O 1
ATOM 748 N N . LEU A 1 94 ? 16.368 13.614 -31.023 1.00 45.78 94 LEU A N 1
ATOM 749 C CA . LEU A 1 94 ? 16.671 14.033 -29.666 1.00 45.78 94 LEU A CA 1
ATOM 750 C C . LEU A 1 94 ? 15.705 13.362 -28.680 1.00 45.78 94 LEU A C 1
ATOM 752 O O . LEU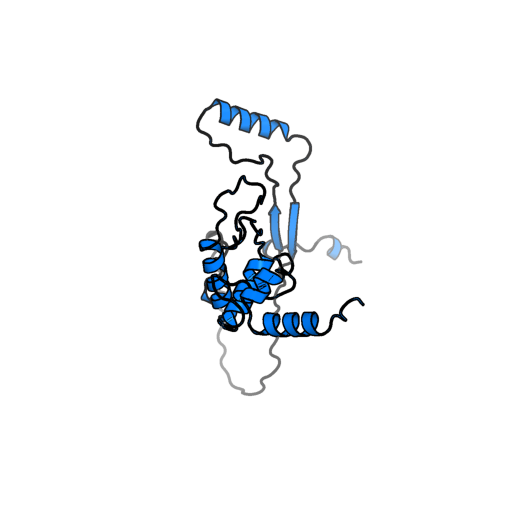 A 1 94 ? 14.503 13.633 -28.662 1.00 45.78 94 LEU A O 1
ATOM 756 N N . SER A 1 95 ? 16.270 12.444 -27.903 1.00 52.38 95 SER A N 1
ATOM 757 C CA . SER A 1 95 ? 16.085 12.269 -26.467 1.00 52.38 95 SER A CA 1
ATOM 758 C C . SER A 1 95 ? 14.914 13.043 -25.865 1.00 52.38 95 SER A C 1
ATOM 760 O O . SER A 1 95 ? 15.093 14.080 -25.228 1.00 52.38 95 SER A O 1
ATOM 762 N N . ARG A 1 96 ? 13.703 12.497 -25.992 1.00 50.34 96 ARG A N 1
ATOM 763 C CA . ARG A 1 96 ? 12.671 12.760 -24.992 1.00 50.34 96 ARG A CA 1
ATOM 764 C C . ARG A 1 96 ? 12.882 11.730 -23.883 1.00 50.34 96 ARG A C 1
ATOM 766 O O . ARG A 1 96 ? 12.849 10.537 -24.199 1.00 50.34 96 ARG A O 1
ATOM 773 N N . PRO A 1 97 ? 13.121 12.127 -22.621 1.00 47.69 97 PRO A N 1
ATOM 774 C CA . PRO A 1 97 ? 13.109 11.169 -21.528 1.00 47.69 97 PRO A CA 1
ATOM 775 C C . PRO A 1 97 ? 11.763 10.447 -21.590 1.00 47.69 97 PRO A C 1
ATOM 777 O O . PRO A 1 97 ? 10.713 11.095 -21.636 1.00 47.69 97 PRO A O 1
ATOM 780 N N . LYS A 1 98 ? 11.783 9.111 -21.669 1.00 56.88 98 LYS A N 1
ATOM 781 C CA . LYS A 1 98 ? 10.577 8.329 -21.411 1.00 56.88 98 LYS A CA 1
ATOM 782 C C . LYS A 1 98 ? 10.202 8.654 -19.972 1.00 56.88 98 LYS A C 1
ATOM 784 O O . LYS A 1 98 ? 10.783 8.095 -19.048 1.00 56.88 98 LYS A O 1
ATOM 789 N N . LEU A 1 99 ? 9.268 9.593 -19.802 1.00 51.78 99 LEU A N 1
ATOM 790 C CA . LEU A 1 99 ? 8.410 9.633 -18.629 1.00 51.78 99 LEU A CA 1
ATOM 791 C C . LEU A 1 99 ? 8.073 8.177 -18.336 1.00 51.78 99 LEU A C 1
ATOM 793 O O . LEU A 1 99 ? 7.633 7.478 -19.256 1.00 51.78 99 LEU A O 1
ATOM 797 N N . LEU A 1 100 ? 8.350 7.724 -17.107 1.00 53.38 100 LEU A N 1
ATOM 798 C CA . LEU A 1 100 ? 7.737 6.521 -16.555 1.00 53.38 100 LEU A CA 1
ATOM 799 C C . LEU A 1 100 ? 6.308 6.538 -17.062 1.00 53.38 100 LEU A C 1
ATOM 801 O O . LEU A 1 100 ? 5.568 7.472 -16.752 1.00 53.38 100 LEU A O 1
ATOM 805 N N . GLN A 1 101 ? 6.002 5.625 -17.981 1.00 51.62 101 GLN A N 1
ATOM 806 C CA . GLN A 1 101 ? 4.708 5.590 -18.622 1.00 51.62 101 GLN A CA 1
ATOM 807 C C . GLN A 1 101 ? 3.764 5.261 -17.481 1.00 51.62 101 GLN A C 1
ATOM 809 O O . GLN A 1 101 ? 3.713 4.118 -17.029 1.00 51.62 101 GLN A O 1
ATOM 814 N N . VAL A 1 102 ? 3.157 6.309 -16.919 1.00 50.00 102 VAL A N 1
ATOM 815 C CA . VAL A 1 102 ? 2.125 6.212 -15.902 1.00 50.00 102 VAL A CA 1
ATOM 816 C C . VAL A 1 102 ? 1.148 5.240 -16.521 1.00 50.00 102 VAL A C 1
ATOM 818 O O . VAL A 1 102 ? 0.595 5.546 -17.578 1.00 50.00 102 VAL A O 1
ATOM 821 N N . ARG A 1 103 ? 1.070 4.025 -15.961 1.00 53.69 103 ARG A N 1
ATOM 822 C CA . ARG A 1 103 ? 0.137 3.014 -16.446 1.00 53.69 103 ARG A CA 1
ATOM 823 C C . ARG A 1 103 ? -1.213 3.693 -16.431 1.00 53.69 103 ARG A C 1
ATOM 825 O O . ARG A 1 103 ? -1.701 4.086 -15.373 1.00 53.69 103 ARG A O 1
ATOM 832 N N . THR A 1 104 ? -1.730 3.942 -17.621 1.00 61.06 104 THR A N 1
ATOM 833 C CA . THR A 1 104 ? -3.027 4.580 -17.747 1.00 61.06 104 THR A CA 1
ATOM 834 C C . THR A 1 104 ? -4.065 3.574 -17.275 1.00 61.06 104 THR A C 1
ATOM 836 O O . THR A 1 104 ? -3.815 2.371 -17.305 1.00 61.06 104 THR A O 1
ATOM 839 N N . GLU A 1 105 ? -5.235 4.027 -16.835 1.00 59.03 105 GLU A N 1
ATOM 840 C CA . GLU A 1 105 ? -6.314 3.138 -16.367 1.00 59.03 105 GLU A CA 1
ATOM 841 C C . GLU A 1 105 ? -6.653 2.025 -17.378 1.00 59.03 105 GLU A C 1
ATOM 843 O O . GLU A 1 105 ? -7.100 0.951 -16.997 1.00 59.03 105 GLU A O 1
ATOM 848 N N . ARG A 1 106 ? -6.353 2.244 -18.666 1.00 61.16 106 ARG A N 1
ATOM 849 C CA . ARG A 1 106 ? -6.510 1.279 -19.765 1.00 61.16 106 ARG A CA 1
ATOM 850 C C . ARG A 1 106 ? -5.540 0.093 -19.718 1.00 61.16 106 ARG A C 1
ATOM 852 O O . ARG A 1 106 ? -5.818 -0.926 -20.339 1.00 61.16 106 ARG A O 1
ATOM 859 N N . ASP A 1 107 ? -4.423 0.223 -19.005 1.00 69.50 107 ASP A N 1
ATOM 860 C CA . ASP A 1 107 ? -3.403 -0.821 -18.840 1.00 69.50 107 ASP A CA 1
ATOM 861 C C . ASP A 1 107 ? -3.674 -1.708 -17.609 1.00 69.50 107 ASP A C 1
ATOM 863 O O . ASP A 1 107 ? -2.966 -2.689 -17.367 1.00 69.50 107 ASP A O 1
ATOM 867 N N . ILE A 1 108 ? -4.678 -1.352 -16.802 1.00 72.25 108 ILE A N 1
ATOM 868 C CA . ILE A 1 108 ? -5.077 -2.074 -15.596 1.00 72.25 108 ILE A CA 1
ATOM 869 C C . ILE A 1 108 ? -6.260 -2.976 -15.956 1.00 72.25 108 ILE A C 1
ATOM 871 O O . ILE A 1 108 ? -7.230 -2.539 -16.570 1.00 72.25 108 ILE A O 1
ATOM 875 N N . LEU A 1 109 ? -6.192 -4.253 -15.567 1.00 77.00 109 LEU A N 1
ATOM 876 C CA . LEU A 1 109 ? -7.306 -5.179 -15.769 1.00 77.00 109 LEU A CA 1
ATOM 877 C C . LEU A 1 109 ? -8.588 -4.606 -15.130 1.00 77.00 109 LEU A C 1
ATOM 879 O O . LEU A 1 109 ? -8.518 -4.123 -13.998 1.00 77.00 109 LEU A O 1
ATOM 883 N N . PRO A 1 110 ? -9.763 -4.696 -15.783 1.00 76.88 110 PRO A N 1
ATOM 884 C CA . PRO A 1 110 ? -11.003 -4.093 -15.281 1.00 76.88 110 PRO A CA 1
ATOM 885 C C . PRO A 1 110 ? -11.359 -4.488 -13.839 1.00 76.88 110 PRO A C 1
ATOM 887 O O . PRO A 1 110 ? -11.841 -3.665 -13.065 1.00 76.88 110 PRO A O 1
ATOM 890 N N . ALA A 1 111 ? -11.058 -5.730 -13.448 1.00 74.75 111 ALA A N 1
ATOM 891 C CA . ALA A 1 111 ? -11.256 -6.214 -12.082 1.00 74.75 111 ALA A CA 1
ATOM 892 C C . ALA A 1 111 ? -10.403 -5.453 -11.046 1.00 74.75 111 ALA A C 1
ATOM 894 O O . ALA A 1 111 ? -10.867 -5.175 -9.941 1.00 74.75 111 ALA A O 1
ATOM 895 N N . ASN A 1 112 ? -9.185 -5.056 -11.419 1.00 86.81 112 ASN A N 1
ATOM 896 C CA . ASN A 1 112 ? -8.278 -4.313 -10.547 1.00 86.81 112 ASN A CA 1
ATOM 897 C C . ASN A 1 112 ? -8.696 -2.841 -10.421 1.00 86.81 112 ASN A C 1
ATOM 899 O O . ASN A 1 112 ? -8.490 -2.252 -9.367 1.00 86.81 112 ASN A O 1
ATOM 903 N N . LEU A 1 113 ? -9.327 -2.249 -11.445 1.00 88.38 113 LEU A N 1
ATOM 904 C CA . LEU A 1 113 ? -9.892 -0.894 -11.344 1.00 88.38 113 LEU A CA 1
ATOM 905 C C . LEU A 1 113 ? -11.001 -0.833 -10.290 1.00 88.38 113 LEU A C 1
ATOM 907 O O . LEU A 1 113 ? -10.997 0.054 -9.437 1.00 88.38 113 LEU A O 1
ATOM 911 N N . ALA A 1 114 ? -11.920 -1.802 -10.319 1.00 90.12 114 ALA A N 1
ATOM 912 C CA . ALA A 1 114 ? -12.999 -1.880 -9.341 1.00 90.12 114 ALA A CA 1
ATOM 913 C C . ALA A 1 114 ? -12.450 -2.066 -7.915 1.00 90.12 114 ALA A C 1
ATOM 915 O O . ALA A 1 114 ? -12.892 -1.376 -6.997 1.00 90.12 114 ALA A O 1
ATOM 916 N N . LEU A 1 115 ? -11.453 -2.944 -7.740 1.00 93.31 115 LEU A N 1
ATOM 917 C CA . LEU A 1 115 ? -10.805 -3.178 -6.447 1.00 93.31 115 LEU A CA 1
ATOM 918 C C . LEU A 1 115 ? -10.104 -1.919 -5.929 1.00 93.31 115 LEU A C 1
ATOM 920 O O . LEU A 1 115 ? -10.356 -1.509 -4.798 1.00 93.31 115 LEU A O 1
ATOM 924 N N . ASN A 1 116 ? -9.298 -1.269 -6.770 1.00 92.69 116 ASN A N 1
ATOM 925 C CA . ASN A 1 116 ? -8.583 -0.045 -6.414 1.00 92.69 116 ASN A CA 1
ATOM 926 C C . ASN A 1 116 ? -9.547 1.075 -6.004 1.00 92.69 116 ASN A C 1
ATOM 928 O O . ASN A 1 116 ? -9.290 1.772 -5.026 1.00 92.69 116 ASN A O 1
ATOM 932 N N . GLY A 1 117 ? -10.681 1.214 -6.700 1.00 94.31 117 GLY A N 1
ATOM 933 C CA . GLY A 1 117 ? -11.724 2.168 -6.322 1.00 94.31 117 GLY A CA 1
ATOM 934 C C . GLY A 1 117 ? -12.307 1.888 -4.933 1.00 94.31 117 GLY A C 1
ATOM 935 O O . GLY A 1 117 ? -12.497 2.814 -4.145 1.00 94.31 117 GLY A O 1
ATOM 936 N N . LYS A 1 118 ? -12.541 0.612 -4.585 1.00 95.19 118 LYS A N 1
ATOM 937 C CA . LYS A 1 118 ? -12.993 0.231 -3.234 1.00 95.19 118 LYS A CA 1
ATOM 938 C C . LYS A 1 118 ? -11.920 0.471 -2.175 1.00 95.19 118 LYS A C 1
ATOM 940 O O . LYS A 1 118 ? -12.243 0.991 -1.113 1.00 95.19 118 LYS A O 1
ATOM 945 N N . MET A 1 119 ? -10.663 0.139 -2.465 1.00 95.88 119 MET A N 1
ATOM 946 C CA . MET A 1 119 ? -9.541 0.390 -1.556 1.00 95.88 119 MET A CA 1
ATOM 947 C C . MET A 1 119 ? -9.374 1.885 -1.272 1.00 95.88 119 MET A C 1
ATOM 949 O O . MET A 1 119 ? -9.259 2.265 -0.112 1.00 95.88 119 MET A O 1
ATOM 953 N N . ALA A 1 120 ? -9.443 2.735 -2.301 1.00 96.19 120 ALA A N 1
ATOM 954 C CA . ALA A 1 120 ? -9.367 4.186 -2.143 1.00 96.19 120 ALA A CA 1
ATOM 955 C C . ALA A 1 120 ? -10.487 4.726 -1.239 1.00 96.19 120 ALA A C 1
ATOM 957 O O . ALA A 1 120 ? -10.211 5.494 -0.321 1.00 96.19 120 ALA A O 1
ATOM 958 N N . ALA A 1 121 ? -11.726 4.259 -1.432 1.00 96.06 121 ALA A N 1
ATOM 959 C CA . ALA A 1 121 ? -12.857 4.648 -0.589 1.00 96.06 121 ALA A CA 1
ATOM 960 C C . ALA A 1 121 ? -12.688 4.211 0.880 1.00 96.06 121 ALA A C 1
ATOM 962 O O . ALA A 1 121 ? -13.075 4.942 1.791 1.00 96.06 121 ALA A O 1
ATOM 963 N N . ILE A 1 122 ? -12.096 3.034 1.126 1.00 96.00 122 ILE A N 1
ATOM 964 C CA . ILE A 1 122 ? -11.763 2.572 2.484 1.00 96.00 122 ILE A CA 1
ATOM 965 C C . ILE A 1 122 ? -10.686 3.478 3.095 1.00 96.00 122 ILE A C 1
ATOM 967 O O . ILE A 1 122 ? -10.860 3.940 4.220 1.00 96.00 122 ILE A O 1
ATOM 971 N N . CYS A 1 123 ? -9.608 3.772 2.360 1.00 95.00 123 CYS A N 1
ATOM 972 C CA . CYS A 1 123 ? -8.531 4.641 2.841 1.00 95.00 123 CYS A CA 1
ATOM 973 C C . CYS A 1 123 ? -9.027 6.048 3.188 1.00 95.00 123 CYS A C 1
ATOM 975 O O . CYS A 1 123 ? -8.629 6.580 4.217 1.00 95.00 123 CYS A O 1
ATOM 977 N N . GLU A 1 124 ? -9.893 6.634 2.355 1.00 95.31 124 GLU A N 1
ATOM 978 C CA . GLU A 1 124 ? -10.461 7.970 2.572 1.00 95.31 124 GLU A CA 1
ATOM 979 C C . GLU A 1 124 ? -11.375 8.011 3.804 1.00 95.31 124 GLU A C 1
ATOM 981 O O . GLU A 1 124 ? -11.347 8.969 4.575 1.00 95.31 124 GLU A O 1
ATOM 986 N N . LYS A 1 125 ? -12.165 6.953 4.026 1.00 95.06 125 LYS A N 1
ATOM 987 C CA . LYS A 1 125 ? -13.083 6.875 5.168 1.00 95.06 125 LYS A CA 1
ATOM 988 C C . LYS A 1 125 ? -12.370 6.631 6.499 1.00 95.06 125 LYS A C 1
ATOM 990 O O . LYS A 1 125 ? -12.825 7.141 7.521 1.00 95.06 125 LYS A O 1
ATOM 995 N N . TRP A 1 126 ? -11.302 5.839 6.486 1.00 93.94 126 TRP A N 1
ATOM 996 C CA . TRP A 1 126 ? -10.634 5.317 7.682 1.00 93.94 126 TRP A CA 1
ATOM 997 C C . TRP A 1 126 ? -9.238 5.907 7.891 1.00 93.94 126 TRP A C 1
ATOM 999 O O . TRP A 1 126 ? -8.327 5.220 8.353 1.00 93.94 126 TRP A O 1
ATOM 1009 N N . ILE A 1 127 ? -9.056 7.184 7.549 1.00 93.50 127 ILE A N 1
ATOM 1010 C CA . ILE A 1 127 ? -7.861 7.943 7.930 1.00 93.50 127 ILE A CA 1
ATOM 1011 C C . ILE A 1 127 ? -7.823 8.028 9.455 1.00 93.50 127 ILE A C 1
ATOM 1013 O O . ILE A 1 127 ? -8.817 8.389 10.090 1.00 93.50 127 ILE A O 1
ATOM 1017 N N . CYS A 1 128 ? -6.685 7.673 10.045 1.00 91.56 128 CYS A N 1
ATOM 1018 C CA . CYS A 1 128 ? -6.526 7.757 11.485 1.00 91.56 128 CYS A CA 1
ATOM 1019 C C . CYS A 1 128 ? -6.615 9.230 11.929 1.00 91.56 128 CYS A C 1
ATOM 1021 O O . CYS A 1 128 ? -5.895 10.066 11.378 1.00 91.56 128 CYS A O 1
ATOM 1023 N N . PRO A 1 129 ? -7.460 9.569 12.921 1.00 87.44 129 PRO A N 1
ATOM 1024 C CA . PRO A 1 129 ? -7.539 10.935 13.430 1.00 87.44 129 PRO A CA 1
ATOM 1025 C C . PRO A 1 129 ? -6.247 11.372 14.138 1.00 87.44 129 PRO A C 1
ATOM 1027 O O . PRO A 1 129 ? -5.916 12.553 14.108 1.00 87.44 129 PRO A O 1
ATOM 1030 N N . ASP A 1 130 ? -5.488 10.421 14.699 1.00 83.88 130 ASP A N 1
ATOM 1031 C CA . ASP A 1 130 ? -4.267 10.672 15.468 1.00 83.88 130 ASP A CA 1
ATOM 1032 C C . ASP A 1 130 ? -3.067 9.886 14.900 1.00 83.88 130 ASP A C 1
ATOM 1034 O O . ASP A 1 130 ? -2.688 8.842 15.442 1.00 83.88 130 ASP A O 1
ATOM 1038 N N . PRO A 1 131 ? -2.409 10.376 13.832 1.00 74.06 131 PRO A N 1
ATOM 1039 C CA . PRO A 1 131 ? -1.255 9.703 13.222 1.00 74.06 131 PRO A CA 1
ATOM 1040 C C . PRO A 1 131 ? -0.020 9.629 14.142 1.00 74.06 131 PRO A C 1
ATOM 1042 O O . PRO A 1 131 ? 0.893 8.850 13.891 1.00 74.06 131 PRO A O 1
ATOM 1045 N N . GLY A 1 132 ? 0.011 10.412 15.228 1.00 72.69 132 GLY A N 1
ATOM 1046 C CA . GLY A 1 132 ? 1.027 10.336 16.288 1.00 72.69 132 GLY A CA 1
ATOM 1047 C C . GLY A 1 132 ? 0.598 9.535 17.524 1.00 72.69 132 GLY A C 1
ATOM 1048 O O . GLY A 1 132 ? 1.311 9.539 18.526 1.00 72.69 132 GLY A O 1
ATOM 1049 N N . GLY A 1 133 ? -0.580 8.907 17.488 1.00 78.38 133 GLY A N 1
ATOM 1050 C CA . GLY A 1 133 ? -1.129 8.136 18.598 1.00 78.38 133 GLY A CA 1
ATOM 1051 C C . GLY A 1 133 ? -0.508 6.739 18.749 1.00 78.38 133 GLY A C 1
ATOM 1052 O O . GLY A 1 133 ? 0.369 6.342 17.979 1.00 78.38 133 GLY A O 1
ATOM 1053 N N . PRO A 1 134 ? -1.000 5.936 19.710 1.00 76.50 134 PRO A N 1
ATOM 1054 C CA . PRO A 1 134 ? -0.474 4.597 19.998 1.00 76.50 134 PRO A CA 1
ATOM 1055 C C . PRO A 1 134 ? -0.611 3.599 18.834 1.00 76.50 134 PRO A C 1
ATOM 1057 O O . PRO A 1 134 ? 0.047 2.562 18.844 1.00 76.50 134 PRO A O 1
ATOM 1060 N N . CYS A 1 135 ? -1.439 3.895 17.826 1.00 81.69 135 CYS A N 1
ATOM 1061 C CA . CYS A 1 135 ? -1.634 3.036 16.657 1.00 81.69 135 CYS A CA 1
ATOM 1062 C C . CYS A 1 135 ? -0.511 3.139 15.604 1.00 81.69 135 CYS A C 1
ATOM 1064 O O . CYS A 1 135 ? -0.301 2.177 14.868 1.00 81.69 135 CYS A O 1
ATOM 1066 N N . GLY A 1 136 ? 0.208 4.270 15.520 1.00 80.81 136 GLY A N 1
ATOM 1067 C CA . GLY A 1 136 ? 1.344 4.481 14.605 1.00 80.81 136 GLY A CA 1
ATOM 1068 C C . GLY A 1 136 ? 1.075 4.248 13.109 1.00 80.81 136 GLY A C 1
ATOM 1069 O O . GLY A 1 136 ? 2.027 4.107 12.342 1.00 80.81 136 GLY A O 1
ATOM 1070 N N . SER A 1 137 ? -0.190 4.158 12.688 1.00 87.62 137 SER A N 1
ATOM 1071 C CA . SER A 1 137 ? -0.587 3.843 11.312 1.00 87.62 137 SER A CA 1
ATOM 1072 C C . SER A 1 137 ? -1.471 4.934 10.719 1.00 87.62 137 SER A C 1
ATOM 1074 O O . SER A 1 137 ? -2.345 5.454 11.410 1.00 87.62 137 SER A O 1
ATOM 1076 N N . ASP A 1 138 ? -1.309 5.202 9.423 1.00 90.44 138 ASP A N 1
ATOM 1077 C CA . ASP A 1 138 ? -2.056 6.248 8.707 1.00 90.44 138 ASP A CA 1
ATOM 1078 C C . ASP A 1 138 ? -3.558 5.948 8.585 1.00 90.44 138 ASP A C 1
ATOM 1080 O O . ASP A 1 138 ? -4.382 6.860 8.498 1.00 90.44 138 ASP A O 1
ATOM 1084 N N . HIS A 1 139 ? -3.927 4.664 8.602 1.00 93.19 139 HIS A N 1
ATOM 1085 C CA . HIS A 1 139 ? -5.305 4.206 8.464 1.00 93.19 139 HIS A CA 1
ATOM 1086 C C . HIS A 1 139 ? -5.693 3.317 9.643 1.00 93.19 139 HIS A C 1
ATOM 1088 O O . HIS A 1 139 ? -4.998 2.350 9.957 1.00 93.19 139 HIS A O 1
ATOM 1094 N N . CYS A 1 140 ? -6.812 3.627 10.291 1.00 93.44 140 CYS A N 1
ATOM 1095 C CA . CYS A 1 140 ? -7.312 2.887 11.445 1.00 93.44 140 CYS A CA 1
ATOM 1096 C C . CYS A 1 140 ? -8.814 2.683 11.333 1.00 93.44 140 CYS A C 1
ATOM 1098 O O . CYS A 1 140 ? -9.564 3.612 11.038 1.00 93.44 140 CYS A O 1
ATOM 1100 N N . PHE A 1 141 ? -9.253 1.467 11.628 1.00 91.69 141 PHE A N 1
ATOM 1101 C CA . PHE A 1 141 ? -10.657 1.176 11.826 1.00 91.69 141 PHE A CA 1
ATOM 1102 C C . PHE A 1 141 ? -11.012 1.394 13.298 1.00 91.69 141 PHE A C 1
ATOM 1104 O O . PHE A 1 141 ? -10.373 0.825 14.182 1.00 91.69 141 PHE A O 1
ATOM 1111 N N . ILE A 1 142 ? -12.016 2.232 13.546 1.00 89.56 142 ILE A N 1
ATOM 1112 C CA . ILE A 1 142 ? -12.504 2.558 14.889 1.00 89.56 142 ILE A CA 1
ATOM 1113 C C . ILE A 1 142 ? -13.910 1.986 15.005 1.00 89.56 142 ILE A C 1
ATOM 1115 O O . ILE A 1 142 ? -14.817 2.376 14.260 1.00 89.56 142 ILE A O 1
ATOM 1119 N N . HIS A 1 143 ? -14.097 1.042 15.923 1.00 81.69 143 HIS A N 1
ATOM 1120 C CA . HIS A 1 143 ? -15.422 0.497 16.172 1.00 81.69 143 HIS A CA 1
ATOM 1121 C C . HIS A 1 143 ? -16.295 1.534 16.901 1.00 81.69 143 HIS A C 1
ATOM 1123 O O . HIS A 1 143 ? -15.830 2.221 17.801 1.00 81.69 143 HIS A O 1
ATOM 1129 N N . PRO A 1 144 ? -17.599 1.634 16.587 1.00 80.75 144 PRO A N 1
ATOM 1130 C CA . PRO A 1 144 ? -18.488 2.568 17.284 1.00 80.75 144 PRO A CA 1
ATOM 1131 C C . PRO A 1 144 ? -18.711 2.203 18.761 1.00 80.75 144 PRO A C 1
ATOM 1133 O O . PRO A 1 144 ? -19.119 3.054 19.543 1.00 80.75 144 PRO A O 1
ATOM 1136 N N . ASN A 1 145 ? -18.463 0.945 19.137 1.00 77.56 145 ASN A N 1
ATOM 1137 C CA . ASN A 1 145 ? -18.694 0.436 20.489 1.00 77.56 145 ASN A CA 1
ATOM 1138 C C . ASN A 1 145 ? -17.423 0.409 21.349 1.00 77.56 145 ASN A C 1
ATOM 1140 O O . ASN A 1 145 ? -17.523 0.333 22.569 1.00 77.56 145 ASN A O 1
ATOM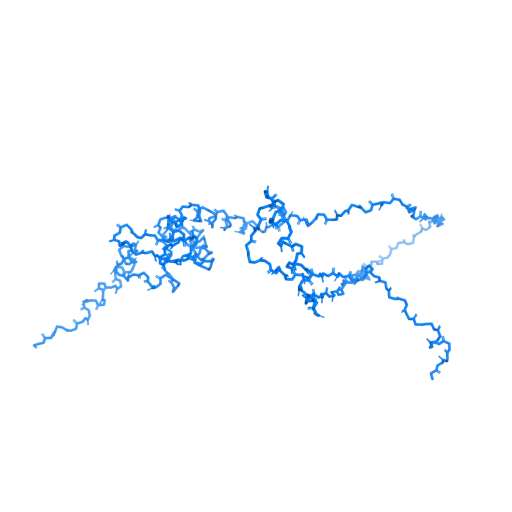 1144 N N . GLU A 1 146 ? -1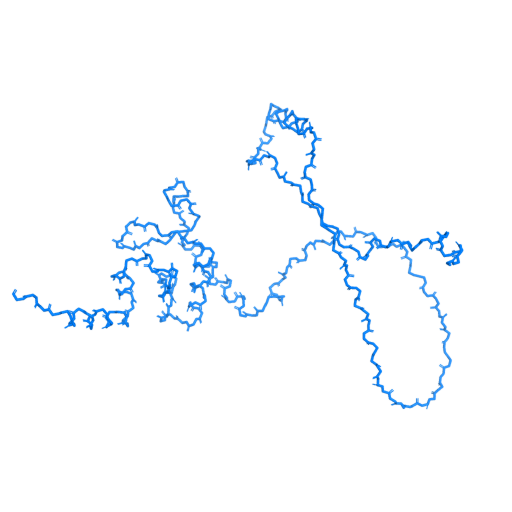6.245 0.450 20.726 1.00 75.81 146 GLU A N 1
ATOM 1145 C CA . GLU A 1 146 ? -14.953 0.319 21.393 1.00 75.81 146 GLU A CA 1
ATOM 1146 C C . GLU A 1 146 ? -14.030 1.426 20.879 1.00 75.81 146 GLU A C 1
ATOM 1148 O O . GLU A 1 146 ? -13.824 1.518 19.670 1.00 75.81 146 GLU A O 1
ATOM 1153 N N . PRO A 1 147 ? -13.435 2.250 21.758 1.00 75.12 147 PRO A N 1
ATOM 1154 C CA . PRO A 1 147 ? -12.500 3.298 21.350 1.00 75.12 147 PRO A CA 1
ATOM 1155 C C . PRO A 1 147 ? -11.135 2.739 20.904 1.00 75.12 147 PRO A C 1
ATOM 1157 O O . PRO A 1 147 ? -10.170 3.490 20.791 1.00 75.12 147 PRO A O 1
ATOM 1160 N N . GLU A 1 148 ? -11.016 1.426 20.692 1.00 84.50 148 GLU A N 1
ATOM 1161 C CA . GLU A 1 148 ? -9.774 0.789 20.279 1.00 84.50 148 GLU A CA 1
ATOM 1162 C C . GLU A 1 148 ? -9.546 0.982 18.775 1.00 84.50 148 GLU A C 1
ATOM 1164 O O . GLU A 1 148 ? -10.411 0.713 17.938 1.00 84.50 148 GLU A O 1
ATOM 1169 N N . HIS A 1 149 ? -8.360 1.483 18.434 1.00 87.75 149 HIS A N 1
ATOM 1170 C CA . HIS A 1 149 ? -7.950 1.689 17.052 1.00 87.75 149 HIS A CA 1
ATOM 1171 C C . HIS A 1 149 ? -7.358 0.394 16.507 1.00 87.75 149 HIS A C 1
ATOM 1173 O O . HIS A 1 149 ? -6.326 -0.076 16.988 1.00 87.75 149 HIS A O 1
ATOM 1179 N N . PHE A 1 150 ? -7.960 -0.144 15.453 1.00 89.62 150 PHE A N 1
ATOM 1180 C CA . PHE A 1 150 ? -7.403 -1.276 14.731 1.00 89.62 150 PHE A CA 1
ATOM 1181 C C . PHE A 1 150 ? -6.590 -0.790 13.516 1.00 89.62 150 PHE A C 1
ATOM 1183 O O . PHE A 1 150 ? -7.183 -0.257 12.572 1.00 89.62 150 PHE A O 1
ATOM 1190 N N . PRO A 1 151 ? -5.252 -0.950 13.497 1.00 92.06 151 PRO A N 1
ATOM 1191 C CA . PRO A 1 151 ? -4.414 -0.448 12.411 1.00 92.06 151 PRO A CA 1
ATOM 1192 C C . PRO A 1 151 ? -4.656 -1.227 11.111 1.00 92.06 151 PRO A C 1
ATOM 1194 O O . PRO A 1 151 ? -4.491 -2.448 11.047 1.00 92.06 151 PRO A O 1
ATOM 1197 N N . LEU A 1 152 ? -5.011 -0.511 10.043 1.00 93.56 152 LEU A N 1
ATOM 1198 C CA . LEU A 1 152 ? -5.283 -1.087 8.729 1.00 93.56 152 LEU A CA 1
ATOM 1199 C C . LEU A 1 152 ? -4.012 -1.083 7.877 1.00 93.56 152 LEU A C 1
ATOM 1201 O O . LEU A 1 152 ? -3.618 -0.069 7.305 1.00 93.56 152 LEU A O 1
ATOM 1205 N N . SER A 1 153 ? -3.380 -2.248 7.746 1.00 93.69 153 SER A N 1
ATOM 1206 C CA . SER A 1 153 ? -2.323 -2.436 6.743 1.00 93.69 153 SER A CA 1
ATOM 1207 C C . SER A 1 153 ? -2.902 -2.582 5.329 1.00 93.69 153 SER A C 1
ATOM 1209 O O . SER A 1 153 ? -4.086 -2.877 5.155 1.00 93.69 153 SER A O 1
ATOM 1211 N N . HIS A 1 154 ? -2.050 -2.471 4.303 1.00 94.75 154 HIS A N 1
ATOM 1212 C CA . HIS A 1 154 ? -2.446 -2.697 2.906 1.00 94.75 154 HIS A CA 1
ATOM 1213 C C . HIS A 1 154 ? -3.190 -4.029 2.708 1.00 94.75 154 HIS A C 1
ATOM 1215 O O . HIS A 1 154 ? -4.200 -4.071 2.015 1.00 94.75 154 HIS A O 1
ATOM 1221 N N . ALA A 1 155 ? -2.737 -5.107 3.359 1.00 94.75 155 ALA A N 1
ATOM 1222 C CA . ALA A 1 155 ? -3.374 -6.420 3.260 1.00 94.75 155 ALA A CA 1
ATOM 1223 C C . ALA A 1 155 ? -4.815 -6.423 3.807 1.00 94.75 155 ALA A C 1
ATOM 1225 O O . ALA A 1 155 ? -5.693 -7.069 3.235 1.00 94.75 155 ALA A O 1
ATOM 1226 N N . HIS A 1 156 ? -5.082 -5.668 4.880 1.00 95.31 156 HIS A N 1
ATOM 1227 C CA . HIS A 1 156 ? -6.438 -5.513 5.410 1.00 95.31 156 HIS A CA 1
ATOM 1228 C C . HIS A 1 156 ? -7.326 -4.793 4.397 1.00 95.31 156 HIS A C 1
ATOM 1230 O O . HIS A 1 156 ? -8.395 -5.301 4.059 1.00 95.31 156 HIS A O 1
ATOM 1236 N N . ILE A 1 157 ? -6.850 -3.661 3.871 1.00 96.19 157 ILE A N 1
ATOM 1237 C CA . ILE A 1 157 ? -7.577 -2.808 2.920 1.00 96.19 157 ILE A CA 1
ATOM 1238 C C . ILE A 1 157 ? -7.877 -3.564 1.621 1.00 96.19 157 ILE A C 1
ATOM 1240 O O . ILE A 1 157 ? -9.002 -3.522 1.128 1.00 96.19 157 ILE A O 1
ATOM 1244 N N . GLU A 1 158 ? -6.906 -4.308 1.092 1.00 95.94 158 GLU A N 1
ATOM 1245 C CA . GLU A 1 158 ? -7.074 -5.134 -0.105 1.00 95.94 158 GLU A CA 1
ATOM 1246 C C . GLU A 1 158 ? -8.093 -6.258 0.125 1.00 95.94 158 GLU A C 1
ATOM 1248 O O . GLU A 1 158 ? -9.017 -6.432 -0.673 1.00 95.94 158 GLU A O 1
ATOM 1253 N N . SER A 1 159 ? -7.993 -6.981 1.249 1.00 96.00 159 SER A N 1
ATOM 1254 C CA . SER A 1 159 ? -8.947 -8.049 1.577 1.00 96.00 159 SER A CA 1
ATOM 1255 C C . SER A 1 159 ? -10.370 -7.519 1.788 1.00 96.00 159 SER A C 1
ATOM 1257 O O . SER A 1 159 ? -11.342 -8.169 1.395 1.00 96.00 159 SER A O 1
ATOM 1259 N N . TRP A 1 160 ? -10.495 -6.317 2.357 1.00 96.44 160 TRP A N 1
ATOM 1260 C CA . TRP A 1 160 ? -11.763 -5.627 2.552 1.00 96.44 160 TRP A CA 1
ATOM 1261 C C . TRP A 1 160 ? -12.346 -5.171 1.217 1.00 96.44 160 TRP A C 1
ATOM 1263 O O . TRP A 1 160 ? -13.491 -5.505 0.916 1.00 96.44 160 TRP A O 1
ATOM 1273 N N . GLY A 1 161 ? -11.555 -4.521 0.362 1.00 96.19 161 GLY A N 1
ATOM 1274 C CA . GLY A 1 161 ? -11.976 -4.159 -0.991 1.00 96.19 161 GLY A CA 1
ATOM 1275 C C . GLY A 1 161 ? -12.443 -5.376 -1.796 1.00 96.19 161 GLY A C 1
ATOM 1276 O O . GLY A 1 161 ? -13.502 -5.333 -2.425 1.00 96.19 161 GLY A O 1
ATOM 1277 N N . ALA A 1 162 ? -11.715 -6.493 -1.717 1.00 95.31 162 ALA A N 1
ATOM 1278 C CA . ALA A 1 162 ? -12.063 -7.728 -2.414 1.00 95.31 162 ALA A CA 1
ATOM 1279 C C . ALA A 1 162 ? -13.361 -8.361 -1.886 1.00 95.31 162 ALA A C 1
ATOM 1281 O O . ALA A 1 162 ? -14.176 -8.846 -2.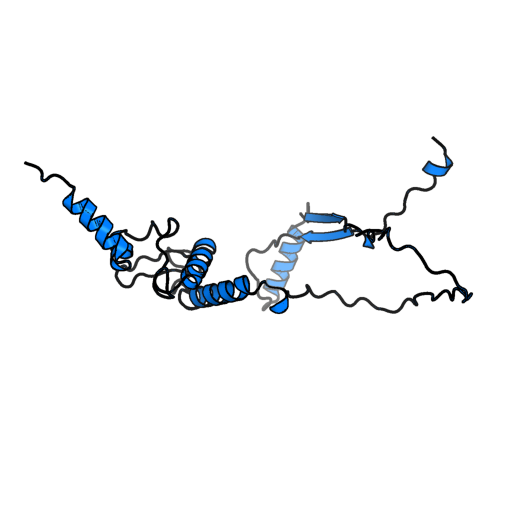672 1.00 95.31 162 ALA A O 1
ATOM 1282 N N . ALA A 1 163 ? -13.581 -8.350 -0.569 1.00 95.62 163 ALA A N 1
ATOM 1283 C CA . ALA A 1 163 ? -14.832 -8.816 0.022 1.00 95.62 163 ALA A CA 1
ATOM 1284 C C . ALA A 1 163 ? -16.011 -7.901 -0.339 1.00 95.62 163 ALA A C 1
ATOM 1286 O O . ALA A 1 163 ? -17.087 -8.398 -0.661 1.00 95.62 163 ALA A O 1
ATOM 1287 N N . TRP A 1 164 ? -15.791 -6.586 -0.378 1.00 95.69 164 TRP A N 1
ATOM 1288 C CA . TRP A 1 164 ? -16.812 -5.611 -0.756 1.00 95.69 164 TRP A CA 1
ATOM 1289 C C . TRP A 1 164 ? -17.248 -5.778 -2.220 1.00 95.69 164 TRP A C 1
ATOM 1291 O O . TRP A 1 164 ? -18.428 -5.640 -2.539 1.00 95.69 164 TRP A O 1
ATOM 1301 N N . LEU A 1 165 ? -16.332 -6.168 -3.115 1.00 94.19 165 LEU A N 1
ATOM 1302 C CA . LEU A 1 165 ? -16.678 -6.519 -4.497 1.00 94.19 165 LEU A CA 1
ATOM 1303 C C . LEU A 1 165 ? -17.563 -7.767 -4.616 1.00 94.19 165 LEU A C 1
ATOM 1305 O O . LEU A 1 165 ? -18.323 -7.868 -5.576 1.00 94.19 165 LEU A O 1
ATOM 1309 N N . LYS A 1 166 ? -17.485 -8.712 -3.669 1.00 92.69 166 LYS A N 1
ATOM 1310 C CA . LYS A 1 166 ? -18.355 -9.902 -3.667 1.00 92.69 166 LYS A CA 1
ATOM 1311 C C . LYS A 1 166 ? -19.791 -9.576 -3.258 1.00 92.69 166 LYS A C 1
ATOM 1313 O O . LYS A 1 166 ? -20.696 -10.322 -3.617 1.00 92.69 166 LYS A O 1
ATOM 1318 N N . GLY A 1 167 ? -19.994 -8.481 -2.527 1.00 91.06 167 GLY A N 1
ATOM 1319 C CA . GLY A 1 167 ? -21.308 -7.970 -2.156 1.00 91.06 167 GLY A CA 1
ATOM 1320 C C . GLY A 1 167 ? -21.380 -7.458 -0.712 1.00 91.06 167 GLY A C 1
ATOM 1321 O O . GLY A 1 167 ? -20.520 -7.795 0.108 1.00 91.06 167 GLY A O 1
ATOM 1322 N N . PRO A 1 168 ? -22.440 -6.696 -0.381 1.00 88.06 168 PRO A N 1
ATOM 1323 C CA . PRO A 1 168 ? -22.622 -6.062 0.932 1.00 88.06 168 PRO A CA 1
ATOM 1324 C C . PRO A 1 168 ? -22.809 -7.074 2.075 1.00 88.06 168 PRO A C 1
ATOM 1326 O O . PRO A 1 168 ? -22.583 -6.777 3.246 1.00 88.06 168 PRO A O 1
ATOM 1329 N N . GLU A 1 169 ? -23.185 -8.315 1.752 1.00 87.81 169 GLU A N 1
ATOM 1330 C CA . GLU A 1 169 ? -23.288 -9.392 2.741 1.00 87.81 169 GLU A CA 1
ATOM 1331 C C . GLU A 1 169 ? -21.927 -9.739 3.366 1.00 87.81 169 GLU A C 1
ATOM 1333 O O . GLU A 1 169 ? -21.856 -10.080 4.553 1.00 87.81 169 GLU A O 1
ATOM 1338 N N . PHE A 1 170 ? -20.851 -9.621 2.578 1.00 89.50 170 PHE A N 1
ATOM 1339 C CA . PHE A 1 170 ? -19.492 -9.976 2.984 1.00 89.50 170 PHE A CA 1
ATOM 1340 C C . PHE A 1 170 ? -18.766 -8.811 3.647 1.00 89.50 170 PHE A C 1
ATOM 1342 O O . PHE A 1 170 ? -18.154 -9.004 4.698 1.00 89.50 170 PHE A O 1
ATOM 1349 N N . ALA A 1 171 ? -18.817 -7.627 3.036 1.00 93.69 171 ALA A N 1
ATOM 1350 C CA . ALA A 1 171 ? -18.223 -6.414 3.579 1.00 93.69 171 ALA A CA 1
ATOM 1351 C C . ALA A 1 171 ? -18.858 -5.162 2.963 1.00 93.69 171 ALA A C 1
ATOM 1353 O O . ALA A 1 171 ? -19.237 -5.159 1.794 1.00 93.69 171 ALA A O 1
ATOM 1354 N N . ASP A 1 172 ? -18.885 -4.090 3.748 1.00 93.56 172 ASP A N 1
ATOM 1355 C CA . ASP A 1 172 ? -19.313 -2.747 3.344 1.00 93.56 172 ASP A CA 1
ATOM 1356 C C . ASP A 1 172 ? -18.276 -1.723 3.800 1.00 93.56 172 ASP A C 1
ATOM 1358 O O . ASP A 1 172 ? -17.405 -2.045 4.601 1.00 93.56 172 ASP A O 1
ATOM 1362 N N . ILE A 1 173 ? -18.403 -0.460 3.385 1.00 94.25 173 ILE A N 1
ATOM 1363 C CA . ILE A 1 173 ? -17.484 0.613 3.806 1.00 94.25 173 ILE A CA 1
ATOM 1364 C C . ILE A 1 173 ? -17.332 0.734 5.333 1.00 94.25 173 ILE A C 1
ATOM 1366 O O . ILE A 1 173 ? -16.272 1.116 5.817 1.00 94.25 173 ILE A O 1
ATOM 1370 N N . ASN A 1 174 ? -18.380 0.388 6.089 1.00 92.12 174 ASN A N 1
ATOM 1371 C CA . ASN A 1 174 ? -18.392 0.457 7.552 1.00 92.12 174 ASN A CA 1
ATOM 1372 C C . ASN A 1 174 ? -18.221 -0.904 8.240 1.00 92.12 174 ASN A C 1
ATOM 1374 O O . ASN A 1 174 ? -18.139 -0.967 9.466 1.00 92.12 174 ASN A O 1
ATOM 1378 N N . LYS A 1 175 ? -18.225 -1.991 7.467 1.00 90.44 175 LYS A N 1
ATOM 1379 C CA . LYS A 1 175 ? -18.245 -3.355 7.984 1.00 90.44 175 LYS A CA 1
ATOM 1380 C C . LYS A 1 175 ? -17.077 -4.139 7.380 1.00 90.44 175 LYS A C 1
ATOM 1382 O O . LYS A 1 175 ? -17.166 -4.503 6.203 1.00 90.44 175 LYS A O 1
ATOM 1387 N N . PRO A 1 176 ? -16.007 -4.393 8.154 1.00 92.88 176 PRO A N 1
ATOM 1388 C CA . PRO A 1 176 ? -14.875 -5.169 7.675 1.00 92.88 176 PRO A CA 1
ATOM 1389 C C . PRO A 1 176 ? -15.282 -6.623 7.388 1.00 92.88 176 PRO A C 1
ATOM 1391 O O . PRO A 1 176 ? -16.270 -7.123 7.941 1.00 92.88 176 PRO A O 1
ATOM 1394 N N . PRO A 1 177 ? -14.545 -7.323 6.511 1.00 93.31 177 PRO A N 1
ATOM 1395 C CA . PRO A 1 177 ? -14.813 -8.719 6.220 1.00 93.31 177 PRO A CA 1
ATOM 1396 C C . PRO A 1 177 ? -14.494 -9.615 7.416 1.00 93.31 177 PRO A C 1
ATOM 1398 O O . PRO A 1 177 ? -13.540 -9.398 8.156 1.00 93.31 177 PRO A O 1
ATOM 1401 N N . ASN A 1 178 ? -15.251 -10.701 7.536 1.00 87.62 178 ASN A N 1
ATOM 1402 C CA . ASN A 1 178 ? -14.987 -11.752 8.511 1.00 87.62 178 ASN A CA 1
ATOM 1403 C C . ASN A 1 178 ? -13.897 -12.705 7.987 1.00 87.62 178 ASN A C 1
ATOM 1405 O O . ASN A 1 178 ? -14.202 -13.734 7.375 1.00 87.62 178 ASN A O 1
ATOM 1409 N N . ASN A 1 179 ? -12.631 -12.329 8.152 1.00 89.19 179 ASN A N 1
ATOM 1410 C CA . ASN A 1 179 ? -11.481 -13.156 7.795 1.00 89.19 179 ASN A CA 1
ATOM 1411 C C . ASN A 1 179 ? -10.410 -13.113 8.899 1.00 89.19 179 ASN A C 1
ATOM 1413 O O . ASN A 1 179 ? -10.454 -12.258 9.778 1.00 89.19 179 ASN A O 1
ATOM 1417 N N . ALA A 1 180 ? -9.408 -13.991 8.790 1.00 88.00 180 ALA A N 1
ATOM 1418 C CA . ALA A 1 180 ? -8.352 -14.130 9.793 1.00 88.00 180 ALA A CA 1
ATOM 1419 C C . ALA A 1 180 ? -7.508 -12.862 10.031 1.00 88.00 180 ALA A C 1
ATOM 1421 O O . ALA A 1 180 ? -6.875 -12.727 11.074 1.00 88.00 180 ALA A O 1
ATOM 1422 N N . LEU A 1 181 ? -7.488 -11.921 9.081 1.00 89.06 181 LEU A N 1
ATOM 1423 C CA . LEU A 1 181 ? -6.801 -10.638 9.255 1.00 89.06 181 LEU A CA 1
ATOM 1424 C C . LEU A 1 181 ? -7.556 -9.735 10.240 1.00 89.06 181 LEU A C 1
ATOM 1426 O O . LEU A 1 181 ? -6.938 -8.923 10.919 1.00 89.06 181 LEU A O 1
ATOM 1430 N N . PHE A 1 182 ? -8.871 -9.916 10.369 1.00 87.38 182 PHE A N 1
ATOM 1431 C CA . PHE A 1 182 ? -9.721 -9.165 11.290 1.00 87.38 182 PHE A CA 1
ATOM 1432 C C . PHE A 1 182 ? -10.048 -9.925 12.587 1.00 87.38 182 PHE A C 1
ATOM 1434 O O . PHE A 1 182 ? -10.739 -9.368 13.430 1.00 87.38 182 PHE A O 1
ATOM 1441 N N . ASP A 1 183 ? -9.507 -11.131 12.814 1.00 80.31 183 ASP A N 1
ATOM 1442 C CA . ASP A 1 183 ? -9.754 -11.948 14.026 1.00 80.31 183 ASP A CA 1
ATOM 1443 C C . ASP A 1 183 ? -9.320 -11.272 15.343 1.00 80.31 183 ASP A C 1
ATOM 1445 O O . ASP A 1 183 ? -9.700 -11.708 16.427 1.00 80.31 183 ASP A O 1
ATOM 1449 N N . ARG A 1 184 ? -8.504 -10.213 15.263 1.00 71.31 184 ARG A N 1
ATOM 1450 C CA . ARG A 1 184 ? -8.122 -9.381 16.414 1.00 71.31 184 ARG A CA 1
ATOM 1451 C C . ARG A 1 184 ? -9.230 -8.429 16.874 1.00 71.31 184 ARG A C 1
ATOM 1453 O O . ARG A 1 184 ? -9.116 -7.895 17.970 1.00 71.31 184 ARG A O 1
ATOM 1460 N N . LEU A 1 185 ? -10.264 -8.209 16.064 1.00 67.31 185 LEU A N 1
ATOM 1461 C CA . LEU A 1 185 ? -11.482 -7.535 16.507 1.00 67.31 185 LEU A CA 1
ATOM 1462 C C . LEU A 1 185 ? -12.263 -8.516 17.392 1.00 67.31 185 LEU A C 1
ATOM 1464 O O . LEU A 1 185 ? -12.416 -9.678 17.009 1.00 67.31 185 LEU A O 1
ATOM 1468 N N . ASP A 1 186 ? -12.733 -8.083 18.569 1.00 64.94 186 ASP A N 1
ATOM 1469 C CA . ASP A 1 186 ? -13.399 -8.978 19.526 1.00 64.94 186 ASP A CA 1
ATOM 1470 C C . ASP A 1 186 ? -14.513 -9.789 18.809 1.00 64.94 186 ASP A C 1
ATOM 1472 O O . ASP A 1 186 ? -15.350 -9.221 18.089 1.00 64.94 186 ASP A O 1
ATOM 1476 N N . PRO A 1 187 ? -14.535 -11.135 18.939 1.00 58.53 187 PRO A N 1
ATOM 1477 C CA . PRO A 1 187 ? -15.510 -11.992 18.270 1.00 58.53 187 PRO A CA 1
ATOM 1478 C C . PRO A 1 187 ? -16.960 -11.585 18.521 1.00 58.53 187 PRO A C 1
ATOM 1480 O O . PRO A 1 187 ? -17.817 -11.839 17.671 1.00 58.53 187 PRO A O 1
ATOM 1483 N N . LYS A 1 188 ? -17.259 -10.962 19.668 1.00 61.03 188 LYS A N 1
ATOM 1484 C CA . LYS A 1 188 ? -18.601 -10.434 19.962 1.00 61.03 188 LYS A CA 1
ATOM 1485 C C . LYS A 1 188 ? -18.981 -9.302 19.008 1.00 61.03 188 LYS A C 1
ATOM 1487 O O . LYS A 1 188 ? -20.133 -9.225 18.576 1.00 61.03 188 LYS A O 1
ATOM 1492 N N . THR A 1 189 ? -18.014 -8.481 18.629 1.00 62.28 189 THR A N 1
ATOM 1493 C CA . THR A 1 189 ? -18.154 -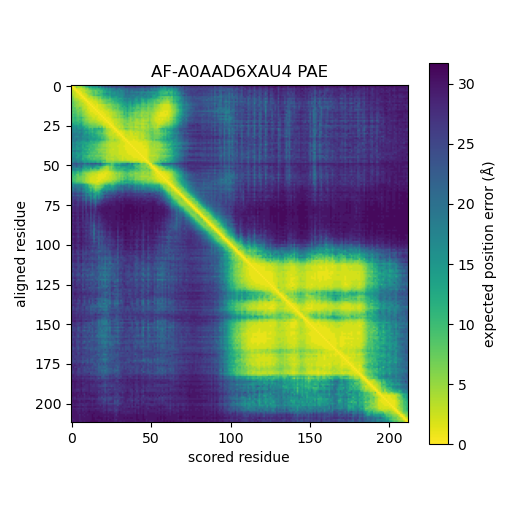7.305 17.766 1.00 62.28 189 THR A CA 1
ATOM 1494 C C . THR A 1 189 ? -18.296 -7.727 16.302 1.00 62.28 189 THR A C 1
ATOM 1496 O O . THR A 1 189 ? -19.209 -7.269 15.609 1.00 62.28 189 THR A O 1
ATOM 1499 N N . LEU A 1 190 ? -17.515 -8.719 15.857 1.00 59.72 190 LEU A N 1
ATOM 1500 C CA . LEU A 1 190 ? -17.668 -9.351 14.535 1.00 59.72 190 LEU A CA 1
ATOM 1501 C C . LEU A 1 190 ? -18.965 -10.168 14.407 1.00 59.72 190 LEU A C 1
ATOM 1503 O O . LEU A 1 190 ? -19.640 -10.151 13.368 1.00 59.72 190 LEU A O 1
ATOM 1507 N N . ALA A 1 191 ? -19.356 -10.874 15.470 1.00 56.84 191 ALA A N 1
ATOM 1508 C CA . ALA A 1 191 ? -20.608 -11.617 15.497 1.00 56.84 191 ALA A CA 1
ATOM 1509 C C . ALA A 1 191 ? -21.822 -10.691 15.507 1.00 56.84 191 ALA A C 1
ATOM 1511 O O . ALA A 1 191 ? -22.800 -10.980 14.825 1.00 56.84 191 ALA A O 1
ATOM 1512 N N . ALA A 1 192 ? -21.767 -9.542 16.188 1.00 59.81 192 ALA A N 1
ATOM 1513 C CA . ALA A 1 192 ? -22.835 -8.546 16.130 1.00 59.81 192 ALA A CA 1
ATOM 1514 C C . ALA A 1 192 ? -23.155 -8.118 14.683 1.00 59.81 192 ALA A C 1
ATOM 1516 O O . ALA A 1 192 ? -24.327 -7.903 14.353 1.00 59.81 192 ALA A O 1
ATOM 1517 N N . GLN A 1 193 ? -22.136 -8.074 13.820 1.00 59.25 193 GLN A N 1
ATOM 1518 C CA . GLN A 1 193 ? -22.233 -7.607 12.438 1.00 59.25 193 GLN A CA 1
ATOM 1519 C C . GLN A 1 193 ? -22.596 -8.700 11.419 1.00 59.25 193 GLN A C 1
ATOM 1521 O O . GLN A 1 193 ? -23.064 -8.366 10.327 1.00 59.25 193 GLN A O 1
ATOM 1526 N N . SER A 1 194 ? -22.433 -9.992 11.731 1.00 61.59 194 SER A N 1
ATOM 1527 C CA . SER A 1 194 ? -22.798 -11.085 10.813 1.00 61.59 194 SER A CA 1
ATOM 1528 C C . SER A 1 194 ? -23.780 -12.082 11.436 1.00 61.59 194 SER A C 1
ATOM 1530 O O . SER A 1 194 ? -23.520 -12.716 12.457 1.00 61.59 194 SER A O 1
ATOM 1532 N N . SER A 1 195 ? -24.930 -12.260 10.781 1.00 59.88 195 SER A N 1
ATOM 1533 C CA . SER A 1 195 ? -26.001 -13.170 11.218 1.00 59.88 195 SER A CA 1
ATOM 1534 C C . SER A 1 195 ? -25.526 -14.621 11.371 1.00 59.88 195 SER A C 1
ATOM 1536 O O . SER A 1 195 ? -25.968 -15.334 12.271 1.00 59.88 195 SER A O 1
ATOM 1538 N N . TRP A 1 196 ? -24.582 -15.051 10.533 1.00 58.62 196 TRP A N 1
ATOM 1539 C CA . TRP A 1 196 ? -24.053 -16.414 10.539 1.00 58.62 196 TRP A CA 1
ATOM 1540 C C . TRP A 1 196 ? -23.144 -16.707 11.744 1.00 58.62 196 TRP A C 1
ATOM 1542 O O . TRP A 1 196 ? -23.228 -17.790 12.328 1.00 58.62 196 TRP A O 1
ATOM 1552 N N . LEU A 1 197 ? -22.312 -15.745 12.168 1.00 60.53 197 LEU A N 1
ATOM 1553 C CA . LEU A 1 197 ? -21.493 -15.899 13.376 1.00 60.53 197 LEU A CA 1
ATOM 1554 C C . LEU A 1 197 ? -22.347 -15.897 14.642 1.00 60.53 197 LEU A C 1
ATOM 1556 O O . LEU A 1 197 ? -22.057 -16.702 15.525 1.00 60.53 197 LEU A O 1
ATOM 1560 N N . LYS A 1 198 ? -23.410 -15.075 14.715 1.00 67.31 198 LYS A N 1
ATOM 1561 C CA . LYS A 1 198 ? -24.369 -15.129 15.840 1.00 67.31 198 LYS A CA 1
ATOM 1562 C C . LYS A 1 198 ? -24.879 -16.548 16.033 1.00 67.31 198 LYS A C 1
ATOM 1564 O O . LYS A 1 198 ? -24.705 -17.118 17.103 1.00 67.31 198 LYS A O 1
ATOM 1569 N N . ARG A 1 199 ? -25.364 -17.162 14.951 1.00 70.25 199 ARG A N 1
ATOM 1570 C CA . ARG A 1 199 ? -25.894 -18.529 14.976 1.00 70.25 199 ARG A CA 1
ATOM 1571 C C . ARG A 1 199 ? -24.842 -19.553 15.414 1.00 70.25 199 ARG A C 1
ATOM 1573 O O . ARG A 1 199 ? -25.142 -20.455 16.187 1.00 70.25 199 ARG A O 1
ATOM 1580 N N . ARG A 1 200 ? -23.592 -19.417 14.958 1.00 70.69 200 ARG A N 1
ATOM 1581 C CA . ARG A 1 200 ? -22.497 -20.328 15.339 1.00 70.69 200 ARG A CA 1
ATOM 1582 C C . ARG A 1 200 ? -22.059 -20.154 16.799 1.00 70.69 200 ARG A C 1
ATOM 1584 O O . ARG A 1 200 ? -21.705 -21.146 17.436 1.00 70.69 200 ARG A O 1
ATOM 1591 N N . LEU A 1 201 ? -22.059 -18.927 17.319 1.00 71.25 201 LEU A N 1
ATOM 1592 C CA . LEU A 1 201 ? -21.749 -18.646 18.722 1.00 71.25 201 LEU A CA 1
ATOM 1593 C C . LEU A 1 201 ? -22.873 -19.095 19.655 1.00 71.25 201 LEU A C 1
ATOM 1595 O O . LEU A 1 201 ? -22.575 -19.724 20.665 1.00 71.25 201 LEU A O 1
ATOM 1599 N N . GLU A 1 202 ? -24.134 -18.858 19.295 1.00 75.50 202 GLU A N 1
ATOM 1600 C CA . GLU A 1 202 ? -25.301 -19.357 20.034 1.00 75.50 202 GLU A CA 1
ATOM 1601 C C . GLU A 1 202 ? -25.259 -20.882 20.148 1.00 75.50 202 GLU A C 1
ATOM 1603 O O . GLU A 1 202 ? -25.345 -21.415 21.250 1.00 75.50 202 GLU A O 1
ATOM 1608 N N . LEU A 1 203 ? -24.991 -21.585 19.040 1.00 74.56 203 LEU A N 1
ATOM 1609 C CA . LEU A 1 203 ? -24.838 -23.044 19.045 1.00 74.56 203 LEU A CA 1
ATOM 1610 C C . LEU A 1 203 ? -23.696 -23.521 19.958 1.00 74.56 203 LEU A C 1
ATOM 1612 O O . LEU A 1 203 ? -23.828 -24.547 20.626 1.00 74.56 203 LEU A O 1
ATOM 1616 N N . LYS A 1 204 ? -22.581 -22.780 20.021 1.00 73.00 204 LYS A N 1
ATOM 1617 C CA . LYS A 1 204 ? -21.472 -23.085 20.941 1.00 73.00 204 LYS A CA 1
ATOM 1618 C C . LYS A 1 204 ? -21.828 -22.811 22.404 1.00 73.00 204 LYS A C 1
ATOM 1620 O O . LYS A 1 204 ? -21.402 -23.573 23.265 1.00 73.00 204 LYS A O 1
ATOM 1625 N N . GLN A 1 205 ? -22.598 -21.763 22.689 1.00 66.81 205 GLN A N 1
ATOM 1626 C CA . GLN A 1 205 ? -23.043 -21.435 24.047 1.00 66.81 205 GLN A CA 1
ATOM 1627 C C . GLN A 1 205 ? -24.083 -22.435 24.563 1.00 66.81 205 GLN A C 1
ATOM 1629 O O . GLN A 1 205 ? -24.017 -22.826 25.724 1.00 66.81 205 GLN A O 1
ATOM 1634 N N . THR A 1 206 ? -24.977 -22.934 23.705 1.00 63.47 206 THR A N 1
ATOM 1635 C CA . THR A 1 206 ? -25.935 -23.995 24.069 1.00 63.47 206 THR A CA 1
ATOM 1636 C C . THR A 1 206 ? -25.292 -25.374 24.243 1.00 63.47 206 THR A C 1
ATOM 1638 O O . THR A 1 206 ? -25.894 -26.253 24.850 1.00 63.47 206 THR A O 1
ATOM 1641 N N . ALA A 1 207 ? -24.082 -25.579 23.712 1.00 59.97 207 ALA A N 1
ATOM 1642 C CA . ALA A 1 207 ? -23.351 -26.844 23.798 1.00 59.97 207 ALA A CA 1
ATOM 1643 C C . ALA A 1 207 ? -22.413 -26.943 25.018 1.00 59.97 207 ALA A C 1
ATOM 1645 O O . ALA A 1 207 ? -21.806 -27.993 25.230 1.00 59.97 207 ALA A O 1
ATOM 1646 N N . ALA A 1 208 ? -22.271 -25.880 25.817 1.00 50.19 208 ALA A N 1
ATOM 1647 C CA . ALA A 1 208 ? -21.487 -25.926 27.047 1.00 50.19 208 ALA A CA 1
ATOM 1648 C C . ALA A 1 208 ? -22.299 -26.618 28.165 1.00 50.19 208 ALA A C 1
ATOM 1650 O O . ALA A 1 208 ? -23.377 -26.129 28.514 1.00 50.19 208 ALA A O 1
ATOM 1651 N N . PRO A 1 209 ? -21.832 -27.747 28.738 1.00 53.94 209 PRO A N 1
ATOM 1652 C CA . PRO A 1 209 ? -22.532 -28.403 29.836 1.00 53.94 209 PRO A CA 1
ATOM 1653 C C . PRO A 1 209 ? -22.514 -27.511 31.082 1.00 53.94 209 PRO A C 1
ATOM 1655 O O . PRO A 1 209 ? -21.463 -27.028 31.501 1.00 53.94 209 PRO A O 1
ATOM 1658 N N . GLN A 1 210 ? -23.696 -27.300 31.664 1.00 48.22 210 GLN A N 1
ATOM 1659 C CA . GLN A 1 210 ? -23.870 -26.591 32.931 1.00 48.22 210 GLN A CA 1
ATOM 1660 C C . GLN A 1 210 ? -23.061 -27.299 34.036 1.00 48.22 210 GLN A C 1
ATOM 1662 O O . GLN A 1 210 ? -23.167 -28.526 34.158 1.00 48.22 210 GLN A O 1
ATOM 1667 N N . PRO A 1 211 ? -22.257 -26.572 34.833 1.00 55.78 211 PRO A N 1
ATOM 1668 C CA . PRO A 1 211 ? -21.598 -27.151 35.995 1.00 55.78 211 PRO A CA 1
ATOM 1669 C C . PRO A 1 211 ? -22.660 -27.545 37.032 1.00 55.78 211 PRO A C 1
ATOM 1671 O O . PRO A 1 211 ? -23.571 -26.768 37.316 1.00 55.78 211 PRO A O 1
ATOM 1674 N N . LYS A 1 212 ? -22.555 -28.780 37.531 1.00 50.06 212 LYS A N 1
ATOM 1675 C CA . LYS A 1 212 ? -23.362 -29.306 38.639 1.00 50.06 212 LYS A CA 1
ATOM 1676 C C . LYS A 1 212 ? -22.905 -28.733 39.972 1.00 50.06 212 LYS A C 1
ATOM 1678 O O . LYS A 1 212 ? -21.676 -28.544 40.115 1.00 50.06 212 LYS A O 1
#

Radius of gyration: 31.32 Å; Cα contacts (8 Å, |Δi|>4): 133; chains: 1; bounding box: 71×59×99 Å

Organism: NCBI:txid1745969

Foldseek 3Di:
DDVVCVVDPDDDDCVQKDKDKDFDDPDPDDDDPPDPVSVVVVVVSVVVVPDDRDMDIDIDGNPDPDPPPPPDDDDDDDDDDDDDDDDDPDDDDDDDDPDPPPCPPVNDDPVVVQLVVQLVLLLVVFQPPCCPDPLVARGWQADPVDRDTHHDDPVQSSQQSVQVVVHVLQHDSNGGGPDPVCPVPPLVSNCVSHVVSVVVVVVVVVPDDDDD

pLDDT: mean 75.91, std 17.72, range [37.78, 96.44]

Solvent-accessible surface area (backbone atoms only — not comparable to full-atom values): 13897 Å² total; per-residue (Å²): 133,67,69,74,58,74,78,54,71,85,79,84,63,70,88,47,45,47,78,47,74,47,72,72,77,87,60,94,66,92,79,76,80,83,45,73,69,54,47,50,52,52,53,54,56,59,64,65,56,75,84,68,82,72,62,50,74,48,78,42,76,53,79,77,78,70,78,78,76,80,86,79,83,86,87,80,93,76,89,78,93,76,83,85,77,83,77,75,84,78,93,78,76,82,84,69,80,79,65,77,74,71,76,48,78,87,77,48,58,71,72,56,53,57,34,51,55,41,30,49,54,44,52,69,73,25,50,34,93,53,58,86,42,97,65,68,35,70,26,27,50,67,51,95,89,42,97,57,69,42,65,50,48,71,69,52,42,50,54,30,19,55,29,35,73,76,31,70,92,51,10,46,96,90,38,75,36,92,45,83,88,46,63,84,51,57,65,70,62,58,23,75,77,31,76,68,47,40,54,55,50,51,55,54,62,74,67,55,80,79,86,131

Nearest PDB structures (foldseek):
  5cws-assembly1_E  TM=2.566E-01  e=9.154E+00  Thermochaetoides thermophila DSM 1495

Secondary structure (DSSP, 8-state):
--HHHHTSPPPP-GGGEEEEEE---S-SS-----SHHHHHHHHHHHHHT-S----EEEEEE-----------------------------S-------------GGGS-HHHHHHHHHHHHHHHHTB-S-TTSTT--SBEEE-SS---EEE--HHHHHHHHHHHHH-TTT-BTTB--SSTTSTTS-HHHHHHH-HHHHHHHHHHHHTSPPP-

Sequence (212 aa):
VKITAALKPAQLNFDDYIISFTVPRQLSDPIQLTNDSKYKYLVDHALKIKANPNAKIVIEVKAVRLPENKENEMDGEKGKKREKTKVKPTLDRLSRPKLLQVRTERDILPANLALNGKMAAICEKWICPDPGGPCGSDHCFIHPNEPEHFPLSHAHIESWGAAWLKGPEFADINKPPNNALFDRLDPKTLAAQSSWLKRRLELKQTAAPQPK